Protein AF-A0A2G4G4H8-F1 (afdb_monomer)

Secondary structure (DSSP, 8-state):
------------------------S-SSSSPPGGGSPPHHHHHHHHHHHTS-HHHHHHHHHHHHHHHTS-HHHHHHHHHHHHHHHHS-HHHHHHHHHHHHHHHSTTSHHHHHHHHHHHTS-HHHHHHHHHHHHHS-HHHHHHHHHHHHHHTGGGHHHHHHTTSTT-S-------------------------

pLDDT: mean 72.94, std 21.73, range [30.84, 95.12]

Sequence (192 aa):
MRYFTFILLLTAGTCGAVDEKPKSAADASRPNPANEPSIEEVQTMRKILELPPERLAKMRSAIERIERMSPEQRKDYAATLAKIENASPEERKKALKEMREKSGPGGLGAKVFEFHLKQLSADEAKQERANFVKLSSEERQQYIRKLLEKYSADLPKIRADGKSKDKDADGNKEGESGGHRRAPTAEAPPVQ

Radius of gyration: 36.93 Å; Cα contacts (8 Å, |Δi|>4): 52; chains: 1; bounding box: 77×97×99 Å

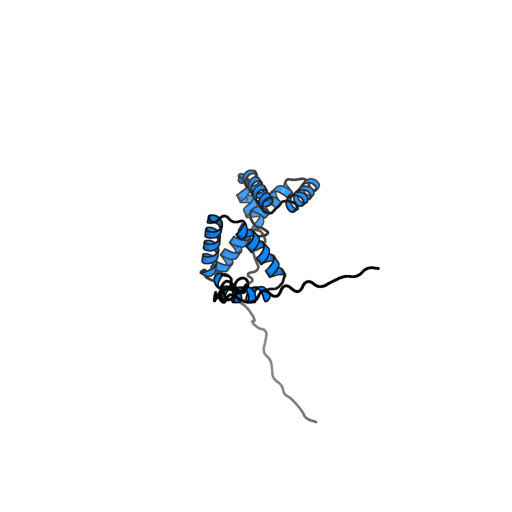Foldseek 3Di:
DDDDDDDDDDDDDDDDDDPDDDPPPPPPPDPDPVPDDDPVRVVVVVVLVVDDPVVVVVVVVVVVVLVPDDPVRVVVVVVLVVCLVPDDPVVVVVSVVVVCLCPHCVHLLNLLLVVVLVVDPPVVSVVVVVVLVPDDPVVSVVVSVVSCVVCVVCSVVSVVVSPPDPPDPPPDPDDDDDDDDDDDDDDDDDDD

Mean predicted aligned error: 18.72 Å

Structure (mmCIF, N/CA/C/O backbone):
data_AF-A0A2G4G4H8-F1
#
_entry.id   AF-A0A2G4G4H8-F1
#
loop_
_atom_site.group_PDB
_atom_site.id
_atom_site.type_symbol
_atom_site.label_atom_id
_atom_site.label_alt_id
_atom_site.label_comp_id
_atom_site.label_asym_id
_atom_site.label_entity_id
_atom_site.label_seq_id
_atom_site.pdbx_PDB_ins_code
_atom_site.Cartn_x
_atom_site.Cartn_y
_atom_site.Cartn_z
_atom_site.occupancy
_atom_site.B_iso_or_equiv
_atom_site.auth_seq_id
_atom_site.auth_comp_id
_atom_site.auth_asym_id
_atom_site.auth_atom_id
_atom_site.pdbx_PDB_model_num
ATOM 1 N N . MET A 1 1 ? -55.448 10.058 -63.509 1.00 42.50 1 MET A N 1
ATOM 2 C CA . MET A 1 1 ? -55.855 10.518 -64.857 1.00 42.50 1 MET A CA 1
ATOM 3 C C . MET A 1 1 ? -55.023 11.739 -65.215 1.00 42.50 1 MET A C 1
ATOM 5 O O . MET A 1 1 ? -55.025 12.663 -64.414 1.00 42.50 1 MET A O 1
ATOM 9 N N . ARG A 1 2 ? -54.417 11.728 -66.417 1.00 40.78 2 ARG A N 1
ATOM 10 C CA . ARG A 1 2 ? -53.645 12.803 -67.094 1.00 40.78 2 ARG A CA 1
ATOM 11 C C . ARG A 1 2 ? -52.172 12.885 -66.660 1.00 40.78 2 ARG A C 1
ATOM 13 O O . ARG A 1 2 ? -51.901 13.308 -65.551 1.00 40.78 2 ARG A O 1
ATOM 20 N N . TYR A 1 3 ? -51.240 12.212 -67.344 1.00 42.56 3 TYR A N 1
ATOM 21 C CA . TYR A 1 3 ? -50.674 12.399 -68.702 1.00 42.56 3 TYR A CA 1
ATOM 22 C C . TYR A 1 3 ? -49.707 13.591 -68.832 1.00 42.56 3 TYR A C 1
ATOM 24 O O . TYR A 1 3 ? -50.003 14.680 -68.357 1.00 42.56 3 TYR A O 1
ATOM 32 N N . PHE A 1 4 ? -48.665 13.336 -69.635 1.00 45.84 4 PHE A N 1
ATOM 33 C CA . PHE A 1 4 ? -47.687 14.230 -70.275 1.00 45.84 4 PHE A CA 1
ATOM 34 C C . PHE A 1 4 ? -46.466 14.669 -69.455 1.00 45.84 4 PHE A C 1
ATOM 36 O O . PHE A 1 4 ? -46.594 14.990 -68.286 1.00 45.84 4 PHE A O 1
ATOM 43 N N . THR A 1 5 ? -45.256 14.824 -69.995 1.00 45.50 5 THR A N 1
ATOM 44 C CA . THR A 1 5 ? -44.549 14.340 -71.199 1.00 45.50 5 THR A CA 1
ATOM 45 C C . THR A 1 5 ? -43.098 14.803 -71.033 1.00 45.50 5 THR A C 1
ATOM 47 O O . THR A 1 5 ? -42.838 15.837 -70.424 1.00 45.50 5 THR A O 1
ATOM 50 N N . PHE A 1 6 ? -42.176 14.002 -71.565 1.00 46.00 6 PHE A N 1
ATOM 51 C CA . PHE A 1 6 ? -40.764 14.275 -71.836 1.00 46.00 6 PHE A CA 1
ATOM 52 C C . PHE A 1 6 ? -40.380 15.749 -72.044 1.00 46.00 6 PHE A C 1
ATOM 54 O O . PHE A 1 6 ? -40.933 16.399 -72.926 1.00 46.00 6 PHE A O 1
ATOM 61 N N . ILE A 1 7 ? -39.285 16.176 -71.405 1.00 51.44 7 ILE A N 1
ATOM 62 C CA . ILE A 1 7 ? -38.263 16.984 -72.083 1.00 51.44 7 ILE A CA 1
ATOM 63 C C . ILE A 1 7 ? -36.896 16.365 -71.794 1.00 51.44 7 ILE A C 1
ATOM 65 O O . ILE A 1 7 ? -36.348 16.447 -70.698 1.00 51.44 7 ILE A O 1
ATOM 69 N N . LEU A 1 8 ? -36.386 15.713 -72.834 1.00 43.38 8 LEU A N 1
ATOM 70 C CA . LEU A 1 8 ? -34.985 15.411 -73.055 1.00 43.38 8 LEU A CA 1
ATOM 71 C C . LEU A 1 8 ? -34.270 16.739 -73.336 1.00 43.38 8 LEU A C 1
ATOM 73 O O . LEU A 1 8 ? -34.613 17.418 -74.302 1.00 43.38 8 LEU A O 1
ATOM 77 N N . LEU A 1 9 ? -33.273 17.097 -72.532 1.00 40.22 9 LEU A N 1
ATOM 78 C CA . LEU A 1 9 ? -32.320 18.141 -72.897 1.00 40.22 9 LEU A CA 1
ATOM 79 C C . LEU A 1 9 ? -30.924 17.524 -72.864 1.00 40.22 9 LEU A C 1
ATOM 81 O O . LEU A 1 9 ? -30.264 17.439 -71.833 1.00 40.22 9 LEU A O 1
ATOM 85 N N . LEU A 1 10 ? -30.545 17.005 -74.033 1.00 41.25 10 LEU A N 1
ATOM 86 C CA . LEU A 1 10 ? -29.180 16.644 -74.379 1.00 41.25 10 LEU A CA 1
ATOM 87 C C . LEU A 1 10 ? -28.399 17.955 -74.548 1.00 41.25 10 LEU A C 1
ATOM 89 O O . LEU A 1 10 ? -28.613 18.679 -75.519 1.00 41.25 10 LEU A O 1
ATOM 93 N N . THR A 1 11 ? -27.487 18.256 -73.629 1.00 46.00 11 THR A N 1
ATOM 94 C CA . THR A 1 11 ? -26.382 19.177 -73.901 1.00 46.00 11 THR A CA 1
ATOM 95 C C . THR A 1 11 ? -25.126 18.353 -74.137 1.00 46.00 11 THR A C 1
ATOM 97 O O . THR A 1 11 ? -24.618 17.656 -73.260 1.00 46.00 11 THR A O 1
ATOM 100 N N . ALA A 1 12 ? -24.653 18.400 -75.377 1.00 40.53 12 ALA A N 1
ATOM 101 C CA . ALA A 1 12 ? -23.356 17.888 -75.760 1.00 40.53 12 ALA A CA 1
ATOM 102 C C . ALA A 1 12 ? -22.276 18.925 -75.424 1.00 40.53 12 ALA A C 1
ATOM 104 O O . ALA A 1 12 ? -22.395 20.084 -75.806 1.00 40.53 12 ALA A O 1
ATOM 105 N N . GLY A 1 13 ? -21.209 18.450 -74.781 1.00 38.72 13 GLY A N 1
ATOM 106 C CA . GLY A 1 13 ? -19.839 18.883 -75.039 1.00 38.72 13 GLY A CA 1
ATOM 107 C C . GLY A 1 13 ? -19.378 20.207 -74.433 1.00 38.72 13 GLY A C 1
ATOM 108 O O . GLY A 1 13 ? -19.610 21.260 -75.004 1.00 38.72 13 GLY A O 1
ATOM 109 N N . THR A 1 14 ? -18.513 20.109 -73.423 1.00 42.09 14 THR A N 1
ATOM 110 C CA . THR A 1 14 ? -17.170 20.706 -73.509 1.00 42.09 14 THR A CA 1
ATOM 111 C C . THR A 1 14 ? -16.173 19.802 -72.797 1.00 42.09 14 THR A C 1
ATOM 113 O O . THR A 1 14 ? -16.343 19.454 -71.631 1.00 42.09 14 THR A O 1
ATOM 116 N N . CYS A 1 15 ? -15.143 19.416 -73.543 1.00 41.88 15 CYS A N 1
ATOM 117 C CA . CYS A 1 15 ? -13.943 18.747 -73.077 1.00 41.88 15 CYS A CA 1
ATOM 118 C C . CYS A 1 15 ? -13.247 19.637 -72.036 1.00 41.88 15 CYS A C 1
ATOM 120 O O . CYS A 1 15 ? -12.909 20.782 -72.327 1.00 41.88 15 CYS A O 1
ATOM 122 N N . GLY A 1 16 ? -13.059 19.118 -70.829 1.00 36.41 16 GLY A N 1
ATOM 123 C CA . GLY A 1 16 ? -12.325 19.772 -69.756 1.00 36.41 16 GLY A CA 1
ATOM 124 C C . GLY A 1 16 ? -11.690 18.690 -68.906 1.00 36.41 16 GLY A C 1
ATOM 125 O O . GLY A 1 16 ? -12.326 18.145 -68.012 1.00 36.41 16 GLY A O 1
ATOM 126 N N . ALA A 1 17 ? -10.459 18.330 -69.255 1.00 51.59 17 ALA A N 1
ATOM 127 C CA . ALA A 1 17 ? -9.619 17.464 -68.452 1.00 51.59 17 ALA A CA 1
ATOM 128 C C . ALA A 1 17 ? -9.342 18.154 -67.110 1.00 51.59 17 ALA A C 1
ATOM 130 O O . ALA A 1 17 ? -8.584 19.119 -67.049 1.00 51.59 17 ALA A O 1
ATOM 131 N N . VAL A 1 18 ? -9.961 17.653 -66.045 1.00 45.72 18 VAL A N 1
ATOM 132 C CA . VAL A 1 18 ? -9.483 17.842 -64.678 1.00 45.72 18 VAL A CA 1
ATOM 133 C C . VAL A 1 18 ? -9.360 16.465 -64.050 1.00 45.72 18 VAL A C 1
ATOM 135 O O . VAL A 1 18 ? -10.332 15.775 -63.749 1.00 45.72 18 VAL A O 1
ATOM 138 N N . ASP A 1 19 ? -8.107 16.048 -63.967 1.00 49.72 19 ASP A N 1
ATOM 139 C CA . ASP A 1 19 ? -7.625 14.903 -63.222 1.00 49.72 19 ASP A CA 1
ATOM 140 C C . ASP A 1 19 ? -7.860 15.188 -61.728 1.00 49.72 19 ASP A C 1
ATOM 142 O O . ASP A 1 19 ? -7.030 15.785 -61.051 1.00 49.72 19 ASP A O 1
ATOM 146 N N . GLU A 1 20 ? -9.035 14.836 -61.212 1.00 39.91 20 GLU A N 1
ATOM 147 C CA . GLU A 1 20 ? -9.242 14.692 -59.771 1.00 39.91 20 GLU A CA 1
ATOM 148 C C . GLU A 1 20 ? -9.729 13.277 -59.487 1.00 39.91 20 GLU A C 1
ATOM 150 O O . GLU A 1 20 ? -10.915 12.967 -59.369 1.00 39.91 20 GLU A O 1
ATOM 155 N N . LYS A 1 21 ? -8.742 12.389 -59.372 1.00 41.97 21 LYS A N 1
ATOM 156 C CA . LYS A 1 21 ? -8.866 11.124 -58.657 1.00 41.97 21 LYS A CA 1
ATOM 157 C C . LYS A 1 21 ? -9.570 11.388 -57.314 1.00 41.97 21 LYS A C 1
ATOM 159 O O . LYS A 1 21 ? -9.058 12.185 -56.523 1.00 41.97 21 LYS A O 1
ATOM 164 N N . PRO A 1 22 ? -10.702 10.728 -57.010 1.00 41.03 22 PRO A N 1
ATOM 165 C CA . PRO A 1 22 ? -11.387 10.939 -55.746 1.00 41.03 22 PRO A CA 1
ATOM 166 C C . PRO A 1 22 ? -10.436 10.584 -54.603 1.00 41.03 22 PRO A C 1
ATOM 168 O O . PRO A 1 22 ? -9.865 9.490 -54.555 1.00 41.03 22 PRO A O 1
ATOM 171 N N . LYS A 1 23 ? -10.245 11.550 -53.700 1.00 48.50 23 LYS A N 1
ATOM 172 C CA . LYS A 1 23 ? -9.488 11.418 -52.457 1.00 48.50 23 LYS A CA 1
ATOM 173 C C . LYS A 1 23 ? -10.111 10.269 -51.667 1.00 48.50 23 LYS A C 1
ATOM 175 O O . LYS A 1 23 ? -11.168 10.408 -51.060 1.00 48.50 23 LYS A O 1
ATOM 180 N N . SER A 1 24 ? -9.475 9.108 -51.774 1.00 44.91 24 SER A N 1
ATOM 181 C CA . SE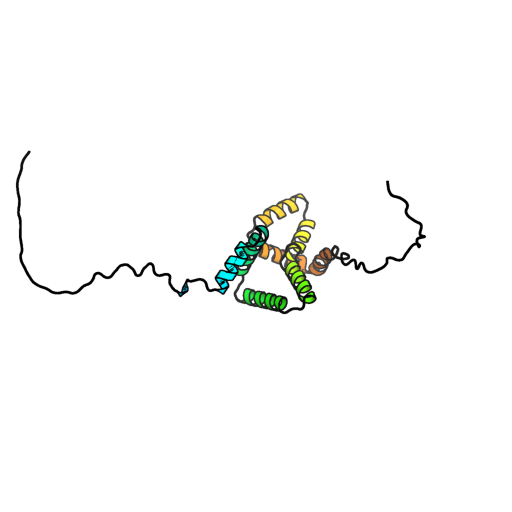R A 1 24 ? -9.859 7.880 -51.096 1.00 44.91 24 SER A CA 1
ATOM 182 C C . SER A 1 24 ? -10.007 8.158 -49.603 1.00 44.91 24 SER A C 1
ATOM 184 O O . SER A 1 24 ? -9.024 8.457 -48.926 1.00 44.91 24 SER A O 1
ATOM 186 N N . ALA A 1 25 ? -11.229 8.026 -49.090 1.00 49.59 25 ALA A N 1
ATOM 187 C CA . ALA A 1 25 ? -11.572 8.020 -47.671 1.00 49.59 25 ALA A CA 1
ATOM 188 C C . ALA A 1 25 ? -11.059 6.740 -46.972 1.00 49.59 25 ALA A C 1
ATOM 190 O O . ALA A 1 25 ? -11.803 6.050 -46.284 1.00 49.59 25 ALA A O 1
ATOM 191 N N . ALA A 1 26 ? -9.786 6.394 -47.185 1.00 46.56 26 ALA A N 1
ATOM 192 C CA . ALA A 1 26 ? -9.151 5.174 -46.685 1.00 46.56 26 ALA A CA 1
ATOM 193 C C . ALA A 1 26 ? -8.001 5.450 -45.704 1.00 46.56 26 ALA A C 1
ATOM 195 O O . ALA A 1 26 ? -7.191 4.562 -45.457 1.00 46.56 26 ALA A O 1
ATOM 196 N N . ASP A 1 27 ? -7.919 6.659 -45.141 1.00 44.41 27 ASP A N 1
ATOM 197 C CA . ASP A 1 27 ? -6.841 7.035 -44.210 1.00 44.41 27 ASP A CA 1
ATOM 198 C C . ASP A 1 27 ? -7.309 7.203 -42.753 1.00 44.41 27 ASP A C 1
ATOM 200 O O . ASP A 1 27 ? -6.597 7.740 -41.916 1.00 44.41 27 ASP A O 1
ATOM 204 N N . ALA A 1 28 ? -8.514 6.721 -42.424 1.00 50.94 28 ALA A N 1
ATOM 205 C CA . ALA A 1 28 ? -9.052 6.738 -41.057 1.00 50.94 28 ALA A CA 1
ATOM 206 C C . ALA A 1 28 ? -8.961 5.377 -40.335 1.00 50.94 28 ALA A C 1
ATOM 208 O O . ALA A 1 28 ? -9.456 5.236 -39.220 1.00 50.94 28 ALA A O 1
ATOM 209 N N . SER A 1 29 ? -8.359 4.356 -40.957 1.00 56.56 29 SER A N 1
ATOM 210 C CA . SER A 1 29 ? -8.317 2.990 -40.398 1.00 56.56 29 SER A CA 1
ATOM 211 C C . SER A 1 29 ? -6.936 2.343 -40.403 1.00 56.56 29 SER A C 1
ATOM 213 O O . SER A 1 29 ? -6.827 1.155 -40.112 1.00 56.56 29 SER A O 1
ATOM 215 N N . ARG A 1 30 ? -5.869 3.094 -40.697 1.00 56.72 30 ARG A N 1
ATOM 216 C CA . ARG A 1 30 ? -4.520 2.606 -40.403 1.00 56.72 30 ARG A CA 1
ATOM 217 C C . ARG A 1 30 ? -4.298 2.715 -38.892 1.00 56.72 30 ARG A C 1
ATOM 219 O O . ARG A 1 30 ? -4.424 3.823 -38.367 1.00 56.72 30 ARG A O 1
ATOM 226 N N . PRO A 1 31 ? -4.002 1.607 -38.183 1.00 61.25 31 PRO A N 1
ATOM 227 C CA . PRO A 1 31 ? -3.523 1.686 -36.812 1.00 61.25 31 PRO A CA 1
ATOM 228 C C . PRO A 1 31 ? -2.351 2.663 -36.791 1.00 61.25 31 PRO A C 1
ATOM 230 O O . PRO A 1 31 ? -1.409 2.524 -37.571 1.00 61.25 31 PRO A O 1
ATOM 233 N N . ASN A 1 32 ? -2.445 3.706 -35.969 1.00 61.78 32 ASN A N 1
ATOM 234 C CA . ASN A 1 32 ? -1.306 4.580 -35.739 1.00 61.78 32 ASN A CA 1
ATOM 235 C C . ASN A 1 32 ? -0.190 3.691 -35.158 1.00 61.78 32 ASN A C 1
ATOM 237 O O . ASN A 1 32 ? -0.442 3.078 -34.121 1.00 61.78 32 ASN A O 1
ATOM 241 N N . PRO A 1 33 ? 1.006 3.600 -35.768 1.00 62.84 33 PRO A N 1
ATOM 242 C CA . PRO A 1 33 ? 2.091 2.765 -35.245 1.00 62.84 33 PRO A CA 1
ATOM 243 C C . PRO A 1 33 ? 2.511 3.161 -33.818 1.00 62.84 33 PRO A C 1
ATOM 245 O O . PRO A 1 33 ? 3.141 2.375 -33.124 1.00 62.84 33 PRO A O 1
ATOM 248 N N . ALA A 1 34 ? 2.118 4.350 -33.339 1.00 63.53 34 ALA A N 1
ATOM 249 C CA . ALA A 1 34 ? 2.282 4.768 -31.945 1.00 63.53 34 ALA A CA 1
ATOM 250 C C . ALA A 1 34 ? 1.296 4.113 -30.948 1.00 63.53 34 ALA A C 1
ATOM 252 O O . ALA A 1 34 ? 1.452 4.294 -29.746 1.00 63.53 34 ALA A O 1
ATOM 253 N N . ASN A 1 35 ? 0.280 3.389 -31.429 1.00 70.50 35 ASN A N 1
ATOM 254 C CA . ASN A 1 35 ? -0.710 2.665 -30.620 1.00 70.50 35 ASN A CA 1
ATOM 255 C C . ASN A 1 35 ? -0.520 1.139 -30.669 1.00 70.50 35 ASN A C 1
ATOM 257 O O . ASN A 1 35 ? -1.324 0.409 -30.087 1.00 70.50 35 ASN A O 1
ATOM 261 N N . GLU A 1 36 ? 0.498 0.641 -31.375 1.00 82.62 36 GLU A N 1
ATOM 262 C CA . GLU A 1 36 ? 0.827 -0.781 -31.343 1.00 82.62 36 GLU A CA 1
ATOM 263 C C . GLU A 1 36 ? 1.538 -1.108 -30.020 1.00 82.62 36 GLU A C 1
ATOM 265 O O . GLU A 1 36 ? 2.521 -0.444 -29.683 1.00 82.62 36 GLU A O 1
ATOM 270 N N . PRO A 1 37 ? 1.060 -2.103 -29.247 1.00 83.69 37 PRO A N 1
ATOM 271 C CA . PRO A 1 37 ? 1.719 -2.489 -28.010 1.00 83.69 37 PRO A CA 1
ATOM 272 C C . PRO A 1 37 ? 3.123 -3.013 -28.317 1.00 83.69 37 PRO A C 1
ATOM 274 O O . PRO A 1 37 ? 3.317 -3.874 -29.179 1.00 83.69 37 PRO A O 1
ATOM 277 N N . SER A 1 38 ? 4.104 -2.515 -27.577 1.00 91.94 38 SER A N 1
ATOM 278 C CA . SER A 1 38 ? 5.483 -2.985 -27.627 1.00 91.94 38 SER A CA 1
ATOM 279 C C . SER A 1 38 ? 5.586 -4.468 -27.249 1.00 91.94 38 SER A C 1
ATOM 281 O O . SER A 1 38 ? 4.725 -5.034 -26.569 1.00 91.94 38 SER A O 1
ATOM 283 N N . ILE A 1 39 ? 6.685 -5.118 -27.643 1.00 92.38 39 ILE A N 1
ATOM 284 C CA . ILE A 1 39 ? 6.931 -6.533 -27.314 1.00 92.38 39 ILE A CA 1
ATOM 285 C C . ILE A 1 39 ? 6.899 -6.766 -25.791 1.00 92.38 39 ILE A C 1
ATOM 287 O O . ILE A 1 39 ? 6.379 -7.786 -25.336 1.00 92.38 39 ILE A O 1
ATOM 291 N N . GLU A 1 40 ? 7.403 -5.822 -24.993 1.00 91.94 40 GLU A N 1
ATOM 292 C CA . GLU A 1 40 ? 7.386 -5.896 -23.526 1.00 91.94 40 GLU A CA 1
ATOM 293 C C . GLU A 1 40 ? 5.962 -5.814 -22.957 1.00 91.94 40 GLU A C 1
ATOM 295 O O . GLU A 1 40 ? 5.603 -6.565 -22.042 1.00 91.94 40 GLU A O 1
ATOM 300 N N . GLU A 1 41 ? 5.117 -4.956 -23.533 1.00 90.62 41 GLU A N 1
ATOM 301 C CA . GLU A 1 41 ? 3.703 -4.848 -23.169 1.00 90.62 41 GLU A CA 1
ATOM 302 C C . GLU A 1 41 ? 2.946 -6.128 -23.526 1.00 90.62 41 GLU A C 1
ATOM 304 O O . GLU A 1 41 ? 2.223 -6.661 -22.683 1.00 90.62 41 GLU A O 1
ATOM 309 N N . VAL A 1 42 ? 3.178 -6.698 -24.712 1.00 94.00 42 VAL A N 1
ATOM 310 C CA . VAL A 1 42 ? 2.579 -7.979 -25.126 1.00 94.00 42 VAL A CA 1
ATOM 311 C C . VAL A 1 42 ? 2.995 -9.116 -24.185 1.00 94.00 42 VAL A C 1
ATOM 313 O O . VAL A 1 42 ? 2.153 -9.904 -23.741 1.00 94.00 42 VAL A O 1
ATOM 316 N N . GLN A 1 43 ? 4.278 -9.197 -23.817 1.00 94.38 43 GLN A N 1
ATOM 317 C CA . GLN A 1 43 ? 4.758 -10.182 -22.842 1.00 94.38 43 GLN A CA 1
ATOM 318 C C . GLN A 1 43 ? 4.118 -9.987 -21.464 1.00 94.38 43 GLN A C 1
ATOM 320 O O . GLN A 1 43 ? 3.779 -10.963 -20.791 1.00 94.38 43 GLN A O 1
ATOM 325 N N . THR A 1 44 ? 3.928 -8.737 -21.045 1.00 93.69 44 THR A N 1
ATOM 326 C CA . THR A 1 44 ? 3.262 -8.405 -19.782 1.00 93.69 44 THR A CA 1
ATOM 327 C C . THR A 1 44 ? 1.792 -8.818 -19.810 1.00 93.69 44 THR A C 1
ATOM 329 O O . THR A 1 44 ? 1.330 -9.464 -1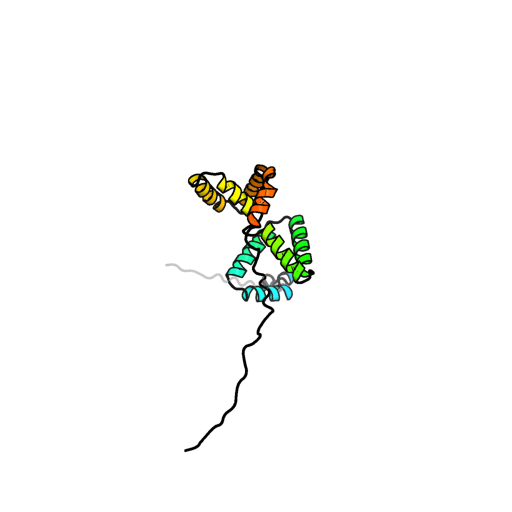8.870 1.00 93.69 44 THR A O 1
ATOM 332 N N . MET A 1 45 ? 1.070 -8.547 -20.902 1.00 92.75 45 MET A N 1
ATOM 333 C CA . MET A 1 45 ? -0.321 -8.978 -21.085 1.00 92.75 45 MET A CA 1
ATOM 334 C C . MET A 1 45 ? -0.454 -10.502 -21.017 1.00 92.75 45 MET A C 1
ATOM 336 O O . MET A 1 45 ? -1.314 -11.004 -20.294 1.00 92.75 45 MET A O 1
ATOM 340 N N . ARG A 1 46 ? 0.436 -11.251 -21.684 1.00 94.81 46 ARG A N 1
ATOM 341 C CA . ARG A 1 46 ? 0.459 -12.720 -21.596 1.00 94.81 46 ARG A CA 1
ATOM 342 C C . ARG A 1 46 ? 0.632 -13.200 -20.153 1.00 94.81 46 ARG A C 1
ATOM 344 O O . ARG A 1 46 ? -0.151 -14.026 -19.695 1.00 94.81 46 ARG A O 1
ATOM 351 N N . LYS A 1 47 ? 1.606 -12.649 -19.419 1.00 95.12 47 LYS A N 1
ATOM 352 C CA . LYS A 1 47 ? 1.834 -12.999 -18.006 1.00 95.12 47 LYS A CA 1
ATOM 353 C C . LYS A 1 47 ? 0.613 -12.700 -17.137 1.00 95.12 47 LYS A C 1
ATOM 355 O O . LYS A 1 47 ? 0.322 -13.469 -16.231 1.00 95.12 47 LYS A O 1
ATOM 360 N N . ILE A 1 48 ? -0.107 -11.607 -17.404 1.00 94.06 48 ILE A N 1
ATOM 361 C CA . ILE A 1 48 ? -1.333 -11.253 -16.674 1.00 94.06 48 ILE A CA 1
ATOM 362 C C . ILE A 1 48 ? -2.428 -12.301 -16.903 1.00 94.06 48 ILE A C 1
ATOM 364 O O . ILE A 1 48 ? -3.077 -12.702 -15.941 1.00 94.06 48 ILE A O 1
ATOM 368 N N . LEU A 1 49 ? -2.616 -12.775 -18.138 1.00 93.94 49 LEU A N 1
ATOM 369 C CA . LEU A 1 49 ? -3.626 -13.793 -18.458 1.00 93.94 49 LEU A CA 1
ATOM 370 C C . LEU A 1 49 ? -3.377 -15.134 -17.753 1.00 93.94 49 LEU A C 1
ATOM 372 O O . LEU A 1 49 ? -4.323 -15.869 -17.485 1.00 93.94 49 LEU A O 1
ATOM 376 N N . GLU A 1 50 ? -2.123 -15.437 -17.422 1.00 94.12 50 GLU A N 1
ATOM 377 C CA . GLU A 1 50 ? -1.726 -16.659 -16.716 1.00 94.12 50 GLU A CA 1
ATOM 378 C C . GLU A 1 50 ? -1.942 -16.568 -15.184 1.00 94.12 50 GLU A C 1
ATOM 380 O O . GLU A 1 50 ? -1.784 -17.560 -14.469 1.00 94.12 50 GLU A O 1
ATOM 385 N N . LEU A 1 51 ? -2.319 -15.399 -14.641 1.00 93.00 51 LEU A N 1
ATOM 386 C CA . LEU A 1 51 ? -2.515 -15.214 -13.200 1.00 93.00 51 LEU A CA 1
ATOM 387 C C . LEU A 1 51 ? -3.883 -15.719 -12.708 1.00 93.00 51 LEU A C 1
ATOM 389 O O . LEU A 1 51 ? -4.909 -15.477 -13.345 1.00 93.00 51 LEU A O 1
ATOM 393 N N . PRO A 1 52 ? -3.955 -16.303 -11.494 1.00 94.62 52 PRO A N 1
ATOM 394 C CA . P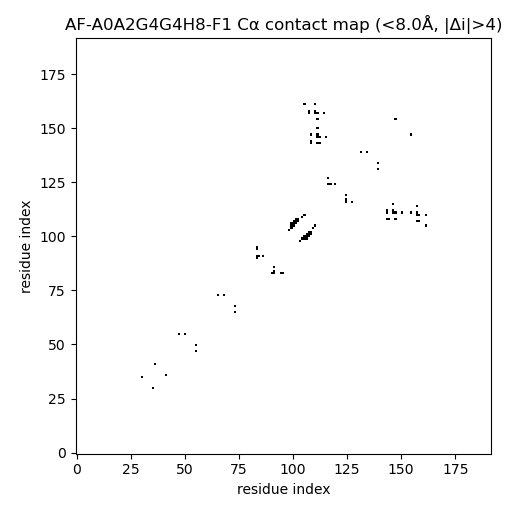RO A 1 52 ? -5.231 -16.671 -10.891 1.00 94.62 52 PRO A CA 1
ATOM 395 C C . PRO A 1 52 ? -6.067 -15.425 -10.534 1.00 94.62 52 PRO A C 1
ATOM 397 O O . PRO A 1 52 ? -5.511 -14.356 -10.239 1.00 94.62 52 PRO A O 1
ATOM 400 N N . PRO A 1 53 ? -7.407 -15.547 -10.461 1.00 88.69 53 PRO A N 1
ATOM 401 C CA . PRO A 1 53 ? -8.319 -14.412 -10.282 1.00 88.69 53 PRO A CA 1
ATOM 402 C C . PRO A 1 53 ? -8.042 -13.582 -9.019 1.00 88.69 53 PRO A C 1
ATOM 404 O O . PRO A 1 53 ? -8.156 -12.356 -9.041 1.00 88.69 53 PRO A O 1
ATOM 407 N N . GLU A 1 54 ? -7.600 -14.211 -7.928 1.00 88.38 54 GLU A N 1
ATOM 408 C CA . GLU A 1 54 ? -7.212 -13.493 -6.708 1.00 88.38 54 GLU A CA 1
ATOM 409 C C . GLU A 1 54 ? -5.982 -12.596 -6.901 1.00 88.38 54 GLU A C 1
ATOM 411 O O . GLU A 1 54 ? -5.883 -11.516 -6.312 1.00 88.38 54 GLU A O 1
ATOM 416 N N . ARG A 1 55 ? -5.013 -13.041 -7.711 1.00 88.19 55 ARG A N 1
ATOM 417 C CA . ARG A 1 55 ? -3.813 -12.254 -8.028 1.00 88.19 55 ARG A CA 1
ATOM 418 C C . ARG A 1 55 ? -4.173 -11.084 -8.931 1.00 88.19 55 ARG A C 1
ATOM 420 O O . ARG A 1 55 ? -3.696 -9.981 -8.677 1.00 88.19 55 ARG A O 1
ATOM 427 N N . LEU A 1 56 ? -5.081 -11.293 -9.884 1.00 89.88 56 LEU A N 1
ATOM 428 C CA . LEU A 1 56 ? -5.632 -10.223 -10.716 1.00 89.88 56 LEU A CA 1
ATOM 429 C C . LEU A 1 56 ? -6.366 -9.165 -9.887 1.00 89.88 56 LEU A C 1
ATOM 431 O O . LEU A 1 56 ? -6.154 -7.974 -10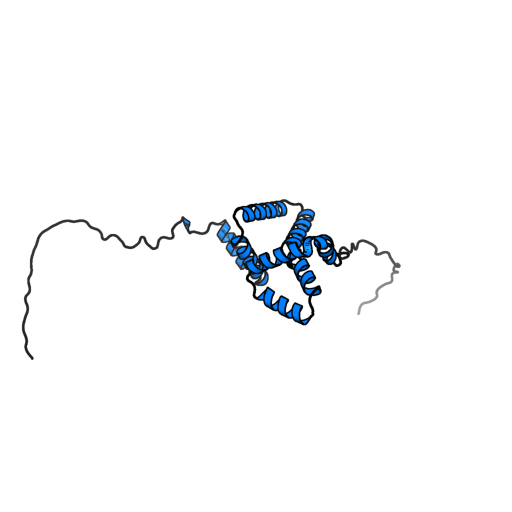.097 1.00 89.88 56 LEU A O 1
ATOM 435 N N . ALA A 1 57 ? -7.176 -9.572 -8.906 1.00 84.00 57 ALA A N 1
ATOM 436 C CA . ALA A 1 57 ? -7.841 -8.634 -8.001 1.00 84.00 57 ALA A CA 1
ATOM 437 C C . ALA A 1 57 ? -6.829 -7.775 -7.223 1.00 84.00 57 ALA A C 1
ATOM 439 O O . ALA A 1 57 ? -6.965 -6.555 -7.165 1.00 84.00 57 ALA A O 1
ATOM 440 N N . LYS A 1 58 ? -5.763 -8.396 -6.698 1.00 80.69 58 LYS A N 1
ATOM 441 C CA . LYS A 1 58 ? -4.678 -7.680 -6.008 1.00 80.69 58 LYS A CA 1
ATOM 442 C C . LYS A 1 58 ? -3.937 -6.717 -6.941 1.00 80.69 58 LYS A C 1
ATOM 444 O O . LYS A 1 58 ? -3.635 -5.602 -6.521 1.00 80.69 58 LYS A O 1
ATOM 449 N N . MET A 1 59 ? -3.663 -7.120 -8.184 1.00 88.00 59 MET A N 1
ATOM 450 C CA . MET A 1 59 ? -3.033 -6.247 -9.181 1.00 88.00 59 MET A CA 1
ATOM 451 C C . MET A 1 59 ? -3.918 -5.058 -9.542 1.00 88.00 59 MET A C 1
ATOM 453 O O . MET A 1 59 ? -3.413 -3.942 -9.546 1.00 88.00 59 MET A O 1
ATOM 457 N N . ARG A 1 60 ? -5.227 -5.256 -9.747 1.00 89.88 60 ARG A N 1
ATOM 458 C CA . ARG A 1 60 ? -6.172 -4.151 -9.983 1.00 89.88 60 ARG A CA 1
ATOM 459 C C . ARG A 1 60 ? -6.130 -3.124 -8.855 1.00 89.88 60 ARG A C 1
ATOM 461 O O . ARG A 1 60 ? -5.910 -1.948 -9.114 1.00 89.88 60 ARG A O 1
ATOM 468 N N . SER A 1 61 ? -6.209 -3.572 -7.601 1.00 80.12 61 SER A N 1
ATOM 469 C CA . SER A 1 61 ? -6.1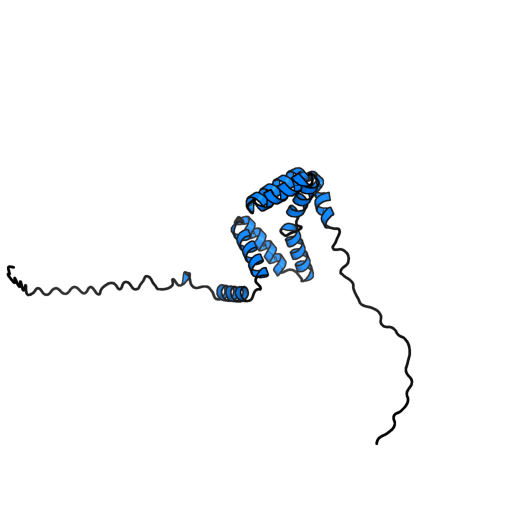03 -2.668 -6.448 1.00 80.12 61 SER A CA 1
ATOM 470 C C . SER A 1 61 ? -4.742 -1.966 -6.345 1.00 80.12 61 SER A C 1
ATOM 472 O O . SER A 1 61 ? -4.664 -0.851 -5.832 1.00 80.12 61 SER A O 1
ATOM 474 N N . ALA A 1 62 ? -3.657 -2.605 -6.792 1.00 84.12 62 ALA A N 1
ATOM 475 C CA . ALA A 1 62 ? -2.333 -1.990 -6.822 1.00 84.12 62 ALA A CA 1
ATOM 476 C C . ALA A 1 62 ? -2.217 -0.931 -7.931 1.00 84.12 62 ALA A C 1
ATOM 478 O O . ALA A 1 62 ? -1.717 0.157 -7.658 1.00 84.12 62 ALA A O 1
ATOM 479 N N . ILE A 1 63 ? -2.724 -1.217 -9.135 1.00 89.81 63 ILE A N 1
ATOM 480 C CA . ILE A 1 63 ? -2.775 -0.278 -10.266 1.00 89.81 63 ILE A CA 1
ATOM 481 C C . ILE A 1 63 ? -3.587 0.954 -9.874 1.00 89.81 63 ILE A C 1
ATOM 483 O O . ILE A 1 63 ? -3.063 2.059 -9.896 1.00 89.81 63 ILE A O 1
ATOM 487 N N . GLU A 1 64 ? -4.800 0.753 -9.369 1.00 86.56 64 GLU A N 1
ATOM 488 C CA . GLU A 1 64 ? -5.670 1.817 -8.863 1.00 86.56 64 GLU A CA 1
ATOM 489 C C . GLU A 1 64 ? -5.019 2.685 -7.773 1.00 86.56 64 GLU A C 1
ATOM 491 O O . GLU A 1 64 ? -5.343 3.863 -7.603 1.00 86.56 64 GLU A O 1
ATOM 496 N N . ARG A 1 65 ? -4.139 2.097 -6.958 1.00 82.06 65 ARG A N 1
ATOM 497 C CA . ARG A 1 65 ? -3.383 2.843 -5.950 1.00 82.06 65 ARG A CA 1
ATOM 498 C C . ARG A 1 65 ? -2.300 3.686 -6.607 1.00 82.06 65 ARG A C 1
ATOM 500 O O . ARG A 1 65 ? -2.161 4.849 -6.249 1.00 82.06 65 ARG A O 1
ATOM 507 N N . ILE A 1 66 ? -1.540 3.101 -7.532 1.00 86.88 66 ILE A N 1
ATOM 508 C CA . ILE A 1 66 ? -0.477 3.788 -8.271 1.00 86.88 66 ILE A CA 1
ATOM 509 C C . ILE A 1 66 ? -1.072 4.932 -9.096 1.00 86.88 66 ILE A C 1
ATOM 511 O O . ILE A 1 66 ? -0.520 6.023 -9.083 1.00 86.88 66 ILE A O 1
ATOM 515 N N . GLU A 1 67 ? -2.225 4.730 -9.735 1.00 87.69 67 GLU A N 1
ATOM 516 C CA . GLU A 1 67 ? -2.938 5.752 -10.510 1.00 87.69 67 GLU A CA 1
ATOM 517 C C . GLU A 1 67 ? -3.258 7.011 -9.696 1.00 87.69 67 GLU A C 1
ATOM 519 O O . GLU A 1 67 ? -3.171 8.123 -10.213 1.00 87.69 67 GLU A O 1
ATOM 524 N N . ARG A 1 68 ? -3.539 6.842 -8.401 1.00 83.62 68 ARG A N 1
ATOM 525 C CA . ARG A 1 68 ? -3.845 7.932 -7.465 1.00 83.62 68 ARG A CA 1
ATOM 526 C C . ARG A 1 68 ? -2.609 8.547 -6.794 1.00 83.62 68 ARG A C 1
ATOM 528 O O . ARG A 1 68 ? -2.747 9.527 -6.071 1.00 83.62 68 ARG A O 1
ATOM 535 N N . MET A 1 69 ? -1.413 7.986 -6.989 1.00 83.44 69 MET A N 1
ATOM 536 C CA . MET A 1 69 ? -0.173 8.557 -6.450 1.00 83.44 69 MET A CA 1
ATOM 537 C C . MET A 1 69 ? 0.267 9.785 -7.255 1.00 83.44 69 MET A C 1
ATOM 539 O O . MET A 1 69 ? 0.226 9.764 -8.491 1.00 83.44 69 MET A O 1
ATOM 543 N N . SER A 1 70 ? 0.783 10.806 -6.559 1.00 86.44 70 SER A N 1
ATOM 544 C CA . SER A 1 70 ? 1.469 11.937 -7.197 1.00 86.44 70 SER A CA 1
ATOM 545 C C . SER A 1 70 ? 2.741 11.476 -7.928 1.00 86.44 70 SER A C 1
ATOM 547 O O . SER A 1 70 ? 3.282 10.408 -7.615 1.00 86.44 70 SER A O 1
ATOM 549 N N . PRO A 1 71 ? 3.270 12.261 -8.881 1.00 89.31 71 PRO A N 1
ATOM 550 C CA . PRO A 1 71 ? 4.527 11.937 -9.549 1.00 89.31 71 PRO A CA 1
ATOM 551 C C . PRO A 1 71 ? 5.692 11.702 -8.574 1.00 89.31 71 PRO A C 1
ATOM 553 O O . PRO A 1 71 ? 6.470 10.771 -8.781 1.00 89.31 71 PRO A O 1
ATOM 556 N N . GLU A 1 72 ? 5.803 12.481 -7.491 1.00 85.19 72 GLU A N 1
ATOM 557 C CA . GLU A 1 72 ? 6.820 12.260 -6.452 1.00 85.19 72 GLU A CA 1
ATOM 558 C C . GLU A 1 72 ? 6.600 10.930 -5.725 1.00 85.19 72 GLU A C 1
ATOM 560 O O . GLU A 1 72 ? 7.522 10.127 -5.603 1.00 85.19 72 GLU A O 1
ATOM 565 N N . GLN A 1 73 ? 5.361 10.641 -5.319 1.00 80.44 73 GLN A N 1
ATOM 566 C CA . GLN A 1 73 ? 5.026 9.388 -4.637 1.00 80.44 73 GLN A CA 1
ATOM 567 C C . GLN A 1 73 ? 5.303 8.159 -5.510 1.00 80.44 73 GLN A C 1
ATOM 569 O O . GLN A 1 73 ? 5.766 7.135 -5.006 1.00 80.44 73 GLN A O 1
ATOM 574 N N . ARG A 1 74 ? 5.055 8.251 -6.823 1.00 89.50 74 ARG A N 1
ATOM 575 C CA . ARG A 1 74 ? 5.387 7.182 -7.774 1.00 89.50 74 ARG A CA 1
ATOM 576 C C . ARG A 1 74 ? 6.894 6.968 -7.879 1.00 89.50 74 ARG A C 1
ATOM 578 O O . ARG A 1 74 ? 7.315 5.814 -7.917 1.00 89.50 74 ARG A O 1
ATOM 585 N N . LYS A 1 75 ? 7.702 8.037 -7.882 1.00 91.69 75 LYS A N 1
ATOM 586 C CA . LYS A 1 75 ? 9.175 7.943 -7.879 1.00 91.69 75 LYS A CA 1
ATOM 587 C C . LYS A 1 75 ? 9.686 7.251 -6.618 1.00 91.69 75 LYS A C 1
ATOM 589 O O . LYS A 1 75 ? 10.477 6.316 -6.723 1.00 91.69 75 LYS A O 1
ATOM 594 N N . ASP A 1 76 ? 9.184 7.639 -5.449 1.00 86.12 76 ASP A N 1
ATOM 595 C CA . ASP A 1 76 ? 9.560 7.007 -4.180 1.00 86.12 76 ASP A CA 1
ATOM 596 C C . ASP A 1 76 ? 9.154 5.526 -4.135 1.00 86.12 76 ASP A C 1
ATOM 598 O O . ASP A 1 76 ? 9.905 4.663 -3.660 1.00 86.12 76 ASP A O 1
ATOM 602 N N . TYR A 1 77 ? 7.964 5.210 -4.658 1.00 87.56 77 TYR A N 1
ATOM 603 C CA . TYR A 1 77 ? 7.470 3.840 -4.725 1.00 87.56 77 TYR A CA 1
ATOM 604 C C . TYR A 1 77 ? 8.300 2.985 -5.690 1.00 87.56 77 TYR A C 1
ATOM 606 O O . TYR A 1 77 ? 8.729 1.894 -5.317 1.00 87.56 77 TYR A O 1
ATOM 614 N N . ALA A 1 78 ? 8.618 3.503 -6.879 1.00 92.06 78 ALA A N 1
ATOM 615 C CA . ALA A 1 78 ? 9.502 2.853 -7.843 1.00 92.06 78 ALA A CA 1
ATOM 616 C C . ALA A 1 78 ? 10.910 2.623 -7.269 1.00 92.06 78 ALA A C 1
ATOM 618 O O . ALA A 1 78 ? 11.438 1.519 -7.374 1.00 92.06 78 ALA A O 1
ATOM 619 N N . ALA A 1 79 ? 11.488 3.611 -6.578 1.00 92.00 79 ALA A N 1
ATOM 620 C CA . ALA A 1 79 ? 12.784 3.462 -5.914 1.00 92.00 79 ALA A CA 1
ATOM 621 C C . ALA A 1 79 ? 12.755 2.378 -4.823 1.00 92.00 79 ALA A C 1
ATOM 623 O O . ALA A 1 79 ? 13.723 1.638 -4.643 1.00 92.00 79 ALA A O 1
ATOM 624 N N . THR A 1 80 ? 11.639 2.252 -4.100 1.00 87.94 80 THR A N 1
ATOM 625 C CA . THR A 1 80 ? 11.446 1.179 -3.114 1.00 87.94 80 THR A CA 1
ATOM 626 C C . THR A 1 80 ? 11.377 -0.191 -3.792 1.00 87.94 80 THR A C 1
ATOM 628 O O . THR A 1 80 ? 12.019 -1.130 -3.325 1.00 87.94 80 THR A O 1
ATOM 631 N N . LEU A 1 81 ? 10.652 -0.312 -4.907 1.00 90.75 81 LEU A N 1
ATOM 632 C CA . LEU A 1 81 ? 10.571 -1.556 -5.679 1.00 90.75 81 LEU A CA 1
ATOM 633 C C . LEU A 1 81 ? 11.929 -1.955 -6.275 1.00 90.75 81 LEU A C 1
ATOM 635 O O . LEU A 1 81 ? 12.320 -3.112 -6.145 1.00 90.75 81 LEU A O 1
ATOM 639 N N . ALA A 1 82 ? 12.690 -1.003 -6.819 1.00 92.56 82 ALA A N 1
ATOM 640 C CA . ALA A 1 82 ? 14.031 -1.247 -7.351 1.00 92.56 82 ALA A CA 1
ATOM 641 C C . ALA A 1 82 ? 15.005 -1.754 -6.272 1.00 92.56 82 ALA A C 1
ATOM 643 O O . ALA A 1 82 ? 15.832 -2.629 -6.530 1.00 92.56 82 ALA A O 1
ATOM 644 N N . LYS A 1 83 ? 14.893 -1.259 -5.031 1.00 90.19 83 LYS A N 1
ATOM 645 C CA . LYS A 1 83 ? 15.669 -1.794 -3.898 1.00 90.19 83 LYS A CA 1
ATOM 646 C C . LYS A 1 83 ? 15.309 -3.250 -3.596 1.00 90.19 83 LYS A C 1
ATOM 648 O O . LYS A 1 83 ? 16.198 -4.041 -3.320 1.00 90.19 83 LYS A O 1
ATOM 653 N N . ILE A 1 84 ? 14.026 -3.609 -3.660 1.00 89.81 84 ILE A N 1
ATOM 654 C CA . ILE A 1 84 ? 13.545 -4.983 -3.424 1.00 89.81 84 ILE A CA 1
ATOM 655 C C . ILE A 1 84 ? 14.024 -5.936 -4.530 1.00 89.81 84 ILE A C 1
ATOM 657 O O . ILE A 1 84 ? 14.387 -7.080 -4.251 1.00 89.81 84 ILE A O 1
ATOM 661 N N . GLU A 1 85 ? 14.026 -5.473 -5.779 1.00 90.38 85 GLU A N 1
ATOM 662 C CA . GLU A 1 85 ? 14.500 -6.239 -6.933 1.00 90.38 85 GLU A CA 1
ATOM 663 C C . GLU A 1 85 ? 15.984 -6.604 -6.794 1.00 90.38 85 GLU A C 1
ATOM 665 O O . GLU A 1 85 ? 16.337 -7.780 -6.901 1.00 90.38 85 GLU A O 1
ATOM 670 N N . ASN A 1 86 ? 16.819 -5.623 -6.440 1.00 90.88 86 ASN A N 1
ATOM 671 C CA . ASN A 1 86 ? 18.273 -5.780 -6.327 1.00 90.88 86 ASN A CA 1
ATOM 672 C C . ASN A 1 86 ? 18.757 -6.346 -4.978 1.00 90.88 86 ASN A C 1
ATOM 674 O O . ASN A 1 86 ? 19.940 -6.641 -4.828 1.00 90.88 86 ASN A O 1
ATOM 678 N N . ALA A 1 87 ? 17.872 -6.490 -3.990 1.00 90.75 87 ALA A N 1
ATOM 679 C CA . ALA A 1 87 ? 18.211 -7.035 -2.679 1.00 90.75 87 ALA A CA 1
ATOM 680 C C . ALA A 1 87 ? 18.537 -8.539 -2.734 1.00 90.75 87 ALA A C 1
ATOM 682 O O . ALA A 1 87 ? 17.971 -9.288 -3.541 1.00 90.75 87 ALA A O 1
ATOM 683 N N . SER A 1 88 ? 19.387 -8.999 -1.809 1.00 92.31 88 SER A N 1
ATOM 684 C CA . SER A 1 88 ? 19.598 -10.435 -1.581 1.00 92.31 88 SER A CA 1
ATOM 685 C C . SER A 1 88 ? 18.283 -11.129 -1.176 1.00 92.31 88 SER A C 1
ATOM 687 O O . SER A 1 88 ? 17.352 -10.460 -0.720 1.00 92.31 88 SER A O 1
ATOM 689 N N . PRO A 1 89 ? 18.148 -12.464 -1.313 1.00 90.88 89 PRO A N 1
ATOM 690 C CA . PRO A 1 89 ? 16.901 -13.163 -0.980 1.00 90.88 89 PRO A CA 1
ATOM 691 C C . PRO A 1 89 ? 16.364 -12.868 0.433 1.00 90.88 89 PRO A C 1
ATOM 693 O O . PRO A 1 89 ? 15.163 -12.633 0.599 1.00 90.88 89 PRO A O 1
ATOM 696 N N . GLU A 1 90 ? 17.249 -12.804 1.431 1.00 89.44 90 GLU A N 1
ATOM 697 C CA . GLU A 1 90 ? 16.893 -12.499 2.824 1.00 89.44 90 GLU A CA 1
ATOM 698 C C . GLU A 1 90 ? 16.438 -11.044 3.002 1.00 89.44 90 GLU A C 1
ATOM 700 O O . GLU A 1 90 ? 15.392 -10.762 3.599 1.00 89.44 90 GLU A O 1
ATOM 705 N N . GLU A 1 91 ? 17.168 -10.096 2.416 1.00 89.31 91 GLU A N 1
ATOM 706 C CA . GLU A 1 91 ? 16.813 -8.676 2.456 1.00 89.31 91 GLU A CA 1
ATOM 707 C C . GLU A 1 91 ? 15.517 -8.392 1.692 1.00 89.31 91 GLU A C 1
ATOM 709 O O . GLU A 1 91 ? 14.678 -7.619 2.156 1.00 89.31 91 GLU A O 1
ATOM 714 N N . ARG A 1 92 ? 15.294 -9.072 0.562 1.00 91.81 92 ARG A N 1
ATOM 715 C CA . ARG A 1 92 ? 14.055 -8.999 -0.218 1.00 91.81 92 ARG A CA 1
ATOM 716 C C . ARG A 1 92 ? 12.864 -9.473 0.607 1.00 91.81 92 ARG A C 1
ATOM 718 O O . ARG A 1 92 ? 11.830 -8.804 0.624 1.00 91.81 92 ARG A O 1
ATOM 725 N N . LYS A 1 93 ? 12.995 -10.596 1.324 1.00 88.12 93 LYS A N 1
ATOM 726 C CA . LYS A 1 93 ? 11.945 -11.119 2.217 1.00 88.12 93 LYS A CA 1
ATOM 727 C C . LYS A 1 93 ? 11.609 -10.112 3.316 1.00 88.12 93 LYS A C 1
ATOM 729 O O . LYS A 1 93 ? 10.429 -9.835 3.552 1.00 88.12 93 LYS A O 1
ATOM 734 N N . LYS A 1 94 ? 12.628 -9.516 3.942 1.00 89.06 94 LYS A N 1
ATOM 735 C CA . LYS A 1 94 ? 12.455 -8.464 4.951 1.00 89.06 94 LYS A CA 1
ATOM 736 C C . LYS A 1 94 ? 11.767 -7.223 4.372 1.00 89.06 94 LYS A C 1
ATOM 738 O O . LYS A 1 94 ? 10.775 -6.765 4.933 1.00 89.06 94 LYS A O 1
ATOM 743 N N . ALA A 1 95 ? 12.217 -6.727 3.224 1.00 84.75 95 ALA A N 1
ATOM 744 C CA . ALA A 1 95 ? 11.663 -5.533 2.592 1.00 84.75 95 ALA A CA 1
ATOM 745 C C . ALA A 1 95 ? 10.209 -5.730 2.121 1.00 84.75 95 ALA A C 1
ATOM 747 O O . ALA A 1 95 ? 9.369 -4.845 2.293 1.00 84.75 95 ALA A O 1
ATOM 748 N N . LEU A 1 96 ? 9.860 -6.913 1.602 1.00 86.50 96 LEU A N 1
ATOM 749 C CA . LEU A 1 96 ? 8.474 -7.264 1.271 1.00 86.50 96 LEU A CA 1
ATOM 750 C C . LEU A 1 96 ? 7.583 -7.329 2.520 1.00 86.50 96 LEU A C 1
ATOM 752 O O . LEU A 1 96 ? 6.425 -6.900 2.466 1.00 86.50 96 LEU A O 1
ATOM 756 N N . LYS A 1 97 ? 8.112 -7.833 3.644 1.00 85.25 97 LYS A N 1
ATOM 757 C CA . LYS A 1 97 ? 7.412 -7.826 4.936 1.00 85.25 97 LYS A CA 1
ATOM 758 C C . LYS A 1 97 ? 7.166 -6.395 5.413 1.00 85.25 97 LYS A C 1
ATOM 760 O O . LYS A 1 97 ? 6.020 -6.048 5.685 1.00 85.25 97 LYS A O 1
ATOM 765 N N . GLU A 1 98 ? 8.189 -5.546 5.419 1.00 82.25 98 GLU A N 1
ATOM 766 C CA . GLU A 1 98 ? 8.063 -4.133 5.801 1.00 82.25 98 GLU A CA 1
ATOM 767 C C . GLU A 1 98 ? 7.079 -3.376 4.894 1.00 82.25 98 GLU A C 1
ATOM 769 O O . GLU A 1 98 ? 6.239 -2.619 5.379 1.00 82.25 98 GLU A O 1
ATOM 774 N N . MET A 1 99 ? 7.097 -3.623 3.580 1.00 80.25 99 MET A N 1
ATOM 775 C CA . MET A 1 99 ? 6.139 -3.022 2.647 1.00 80.25 99 MET A CA 1
ATOM 776 C C . MET A 1 99 ? 4.697 -3.456 2.954 1.00 80.25 99 MET A C 1
ATOM 778 O O . MET A 1 99 ? 3.783 -2.621 2.942 1.00 80.25 99 MET A O 1
ATOM 782 N N . ARG A 1 100 ? 4.484 -4.739 3.280 1.00 76.88 100 ARG A N 1
ATOM 783 C CA . ARG A 1 100 ? 3.181 -5.262 3.722 1.00 76.88 100 ARG A CA 1
ATOM 784 C C . ARG A 1 100 ? 2.746 -4.638 5.049 1.00 76.88 100 ARG A C 1
ATOM 786 O O . ARG A 1 100 ? 1.590 -4.258 5.172 1.00 76.88 100 ARG A O 1
ATOM 793 N N . GLU A 1 101 ? 3.647 -4.472 6.007 1.00 75.62 101 GLU A N 1
ATOM 794 C CA . GLU A 1 101 ? 3.357 -3.813 7.289 1.00 75.62 101 GLU A CA 1
ATOM 795 C C . GLU A 1 101 ? 3.166 -2.294 7.156 1.00 75.62 101 GLU A C 1
ATOM 797 O O . GLU A 1 101 ? 2.554 -1.651 8.006 1.00 75.62 101 GLU A O 1
ATOM 802 N N . LYS A 1 102 ? 3.661 -1.676 6.087 1.00 71.81 102 LYS A N 1
ATOM 803 C CA . LYS A 1 102 ? 3.432 -0.250 5.844 1.00 71.81 102 LYS A CA 1
ATOM 804 C C . LYS A 1 102 ? 2.094 0.007 5.151 1.00 71.81 102 LYS A C 1
ATOM 806 O O . LYS A 1 102 ? 1.440 1.002 5.450 1.00 71.81 102 LYS A O 1
ATOM 811 N N . SER A 1 103 ? 1.688 -0.871 4.231 1.00 66.56 103 SER A N 1
ATOM 812 C CA . SER A 1 103 ? 0.604 -0.588 3.271 1.00 66.56 103 SER A CA 1
ATOM 813 C C . SER A 1 103 ? -0.456 -1.687 3.106 1.00 66.56 103 SER A C 1
ATOM 815 O O . SER A 1 103 ? -1.419 -1.504 2.360 1.00 66.56 103 SER A O 1
ATOM 817 N N . GLY A 1 104 ? -0.300 -2.829 3.775 1.00 61.00 104 GLY A N 1
ATOM 818 C CA . GLY A 1 104 ? -1.208 -3.971 3.708 1.00 61.00 104 GLY A CA 1
ATOM 819 C C . GLY A 1 104 ? -2.163 -4.097 4.906 1.00 61.00 104 GLY A C 1
ATOM 820 O O . GLY A 1 104 ? -2.129 -3.286 5.836 1.00 61.00 104 GLY A O 1
ATOM 821 N N . PRO A 1 105 ? -3.015 -5.139 4.903 1.00 53.84 105 PRO A N 1
ATOM 822 C CA . PRO A 1 105 ? -3.812 -5.537 6.062 1.00 53.84 105 PRO A CA 1
ATOM 823 C C . PRO A 1 105 ? -2.875 -5.849 7.235 1.00 53.84 105 PRO A C 1
ATOM 825 O O . PRO A 1 105 ? -1.945 -6.638 7.085 1.00 53.84 105 PRO A O 1
ATOM 828 N N . GLY A 1 106 ? -3.079 -5.191 8.377 1.00 60.94 106 GLY A N 1
ATOM 829 C CA . GLY A 1 106 ? -2.164 -5.261 9.524 1.00 60.94 106 GLY A CA 1
ATOM 830 C C . GLY A 1 106 ? -1.076 -4.183 9.542 1.00 60.94 106 GLY A C 1
ATOM 831 O O . GLY A 1 106 ? -0.253 -4.169 10.457 1.00 60.94 106 GLY A O 1
ATOM 832 N N . GLY A 1 107 ? -1.074 -3.255 8.580 1.00 77.25 107 GLY A N 1
ATOM 833 C CA . GLY A 1 107 ? -0.171 -2.116 8.629 1.00 77.25 107 GLY A CA 1
ATOM 834 C C . GLY A 1 107 ? -0.545 -1.059 9.665 1.00 77.25 107 GLY A C 1
ATOM 835 O O . GLY A 1 107 ? -1.603 -1.142 10.286 1.00 77.25 107 GLY A O 1
ATOM 836 N N . LEU A 1 108 ? 0.310 -0.049 9.865 1.00 83.38 108 LEU A N 1
ATOM 837 C CA . LEU A 1 108 ? 0.109 0.962 10.921 1.00 83.38 108 LEU A CA 1
ATOM 838 C C . LEU A 1 108 ? -1.281 1.625 10.857 1.00 83.38 108 LEU A C 1
ATOM 840 O O . LEU A 1 108 ? -1.894 1.846 11.896 1.00 83.38 108 LEU A O 1
ATOM 844 N N . GLY A 1 109 ? -1.805 1.862 9.649 1.00 84.56 109 GLY A N 1
ATOM 845 C CA . GLY A 1 109 ? -3.163 2.374 9.448 1.00 84.56 109 GLY A CA 1
ATOM 846 C C . GLY A 1 109 ? -4.267 1.426 9.935 1.00 84.56 109 GLY A C 1
ATOM 847 O O . GLY A 1 109 ? -5.214 1.854 10.582 1.00 84.56 109 GLY A O 1
ATOM 848 N N . ALA A 1 110 ? -4.126 0.121 9.697 1.00 85.12 110 ALA A N 1
ATOM 849 C CA . ALA A 1 110 ? -5.067 -0.869 10.221 1.00 85.12 110 ALA A CA 1
ATOM 850 C C . ALA A 1 110 ? -4.951 -0.998 11.749 1.00 85.12 110 ALA A C 1
ATOM 852 O O . ALA A 1 110 ? -5.962 -1.088 12.438 1.00 85.12 110 ALA A O 1
ATOM 853 N N . LYS A 1 111 ? -3.726 -0.947 12.290 1.00 88.38 111 LYS A N 1
ATOM 854 C CA . LYS A 1 111 ? -3.474 -1.023 13.737 1.00 88.38 111 LYS A CA 1
ATOM 855 C C . LYS A 1 111 ? -4.057 0.172 14.490 1.00 88.38 111 LYS A C 1
ATOM 857 O O . LYS A 1 111 ? -4.690 -0.025 15.520 1.00 88.38 111 LYS A O 1
ATOM 862 N N . VAL A 1 112 ? -3.877 1.394 13.980 1.00 92.06 112 VAL A N 1
ATOM 863 C CA . VAL A 1 112 ? -4.445 2.594 14.616 1.00 92.06 112 VAL A CA 1
ATOM 864 C C . VAL A 1 112 ? -5.972 2.606 14.526 1.00 92.06 112 VAL A C 1
ATOM 866 O O . VAL A 1 112 ? -6.629 3.044 15.464 1.00 92.06 112 VAL A O 1
ATOM 869 N N . PHE A 1 113 ? -6.547 2.069 13.444 1.00 92.56 113 PHE A N 1
ATOM 870 C CA . PHE A 1 113 ? -7.995 1.926 13.327 1.00 92.56 113 PHE A CA 1
ATOM 871 C C . PHE A 1 113 ? -8.552 0.912 14.328 1.00 92.56 113 PHE A C 1
ATOM 873 O O . PHE A 1 113 ? -9.477 1.227 15.063 1.00 92.56 113 PHE A O 1
ATOM 880 N N . GLU A 1 114 ? -7.951 -0.274 14.440 1.00 91.56 114 GLU A N 1
ATOM 881 C CA . GLU A 1 114 ? -8.362 -1.260 15.448 1.00 91.56 114 GLU A CA 1
ATOM 882 C C . GLU A 1 114 ? -8.156 -0.743 16.880 1.00 91.56 114 GLU A C 1
ATOM 884 O O . GLU A 1 114 ? -8.994 -0.987 17.745 1.00 91.56 114 GLU A O 1
ATOM 889 N N . PHE A 1 115 ? -7.087 0.019 17.136 1.00 94.00 115 PHE A N 1
ATOM 890 C CA . PHE A 1 115 ? -6.906 0.707 18.414 1.00 94.00 115 PHE A CA 1
ATOM 891 C C . PHE A 1 115 ? -8.042 1.700 18.681 1.00 94.00 115 PHE A C 1
ATOM 893 O O . PHE A 1 115 ? -8.597 1.697 19.773 1.00 94.00 115 PHE A O 1
ATOM 900 N N . HIS A 1 116 ? -8.438 2.496 17.682 1.00 94.62 116 HIS A N 1
ATOM 901 C CA . HIS A 1 116 ? -9.561 3.422 17.803 1.00 94.62 116 HIS A CA 1
ATOM 902 C C . HIS A 1 116 ? -10.867 2.702 18.161 1.00 94.62 116 HIS A C 1
ATOM 904 O O . HIS A 1 116 ? -11.547 3.108 19.099 1.00 94.62 116 HIS A O 1
ATOM 910 N N . LEU A 1 117 ? -11.176 1.603 17.469 1.00 94.50 117 LEU A N 1
ATOM 911 C CA . LEU A 1 117 ? -12.395 0.826 17.700 1.00 94.50 117 LEU A CA 1
ATOM 912 C C . LEU A 1 117 ? -12.461 0.221 19.107 1.00 94.50 117 LEU A C 1
ATOM 914 O O . LEU A 1 117 ? -13.548 0.111 19.660 1.00 94.50 117 LEU A O 1
ATOM 918 N N . LYS A 1 118 ? -11.319 -0.145 19.703 1.00 93.81 118 LYS A N 1
ATOM 919 C CA . LYS A 1 118 ? -11.261 -0.647 21.089 1.00 93.81 118 LYS A CA 1
ATOM 920 C C . LYS A 1 118 ? -11.586 0.417 22.140 1.00 93.81 118 LYS A C 1
ATOM 922 O O . LYS A 1 118 ? -11.908 0.051 23.263 1.00 93.81 118 LYS A O 1
ATOM 927 N N . GLN A 1 119 ? -11.492 1.699 21.787 1.00 92.00 119 GLN A N 1
ATOM 928 C CA . GLN A 1 119 ? -11.842 2.813 22.673 1.00 92.00 119 GLN A CA 1
ATOM 929 C C . GLN A 1 119 ? -13.325 3.201 22.584 1.00 92.00 119 GLN A C 1
ATOM 931 O O . GLN A 1 119 ? -13.761 4.082 23.321 1.00 92.00 119 GLN A O 1
ATOM 936 N N . LEU A 1 120 ? -14.082 2.583 21.673 1.00 93.56 120 LEU A N 1
ATOM 937 C CA . LEU A 1 120 ? -15.517 2.790 21.494 1.00 93.56 120 LEU A CA 1
ATOM 938 C C . LEU A 1 120 ? -16.306 1.656 22.161 1.00 93.56 120 LEU A C 1
ATOM 940 O O . LEU A 1 120 ? -15.782 0.561 22.379 1.00 93.56 120 LEU A O 1
ATOM 944 N N . SER A 1 121 ? -17.587 1.890 22.448 1.00 95.06 121 SER A N 1
ATOM 945 C CA . SER A 1 121 ? -18.494 0.801 22.824 1.00 95.06 121 SER A CA 1
ATOM 946 C C . SER A 1 121 ? -18.704 -0.176 21.655 1.00 95.06 121 SER A C 1
ATOM 948 O O . SER A 1 121 ? -18.413 0.135 20.499 1.00 95.06 121 SER A O 1
ATOM 950 N N . ALA A 1 122 ? -19.221 -1.378 21.926 1.00 93.44 122 ALA A N 1
ATOM 951 C CA . ALA A 1 122 ? -19.406 -2.398 20.889 1.00 93.44 122 ALA A CA 1
ATOM 952 C C . ALA A 1 122 ? -20.339 -1.937 19.748 1.00 93.44 122 ALA A C 1
ATOM 954 O O . ALA A 1 122 ? -20.066 -2.219 18.577 1.00 93.44 122 ALA A O 1
ATOM 955 N N . ASP A 1 123 ? -21.403 -1.201 20.080 1.00 94.12 123 ASP A N 1
ATOM 956 C CA . ASP A 1 123 ? -22.362 -0.686 19.100 1.00 94.12 123 ASP A CA 1
ATOM 957 C C . ASP A 1 123 ? -21.757 0.439 18.253 1.00 94.12 123 ASP A C 1
ATOM 959 O O . ASP A 1 123 ? -21.875 0.421 17.024 1.00 94.12 123 ASP A O 1
ATOM 963 N N . GLU A 1 124 ? -21.021 1.358 18.881 1.00 93.94 124 GLU A N 1
ATOM 964 C CA . GLU A 1 124 ? -20.293 2.424 18.185 1.00 93.94 124 GLU A CA 1
ATOM 965 C C . GLU A 1 124 ? -19.190 1.856 17.290 1.00 93.94 124 GLU A C 1
ATOM 967 O O . GLU A 1 124 ? -19.082 2.238 16.130 1.00 93.94 124 GLU A O 1
ATOM 972 N N . ALA A 1 125 ? -18.413 0.880 17.765 1.00 93.69 125 ALA A N 1
ATOM 973 C CA . ALA A 1 125 ? -17.372 0.236 16.970 1.00 93.69 125 ALA A CA 1
ATOM 974 C C . ALA A 1 125 ? -17.953 -0.488 15.743 1.00 93.69 125 ALA A C 1
ATOM 976 O O . ALA A 1 125 ? -17.352 -0.483 14.665 1.00 93.69 125 ALA A O 1
ATOM 977 N N . LYS A 1 126 ? -19.133 -1.109 15.876 1.00 94.12 126 LYS A N 1
ATOM 978 C CA . LYS A 1 126 ? -19.830 -1.755 14.755 1.00 94.12 126 LYS A CA 1
ATOM 979 C C . LYS A 1 126 ? -20.300 -0.729 13.725 1.00 94.12 126 LYS A C 1
ATOM 981 O O . LYS A 1 126 ? -20.113 -0.950 12.526 1.00 94.12 126 LYS A O 1
ATOM 986 N N . GLN A 1 127 ? -20.878 0.381 14.179 1.00 94.75 127 GLN A N 1
ATOM 987 C CA . GLN A 1 127 ? -21.262 1.488 13.302 1.00 94.75 127 GLN A CA 1
ATOM 988 C C . GLN A 1 127 ? -20.039 2.102 12.617 1.00 94.75 127 GLN A C 1
ATOM 990 O O . GLN A 1 127 ? -20.060 2.312 11.406 1.00 94.75 127 GLN A O 1
ATOM 995 N N . GLU A 1 128 ? -18.942 2.288 13.344 1.00 94.38 128 GLU A N 1
ATOM 996 C CA . GLU A 1 128 ? -17.718 2.884 12.818 1.00 94.38 128 GLU A CA 1
ATOM 997 C C . GLU A 1 128 ? -17.052 1.995 11.764 1.00 94.38 128 GLU A C 1
ATOM 999 O O . GLU A 1 128 ? -16.627 2.481 10.716 1.00 94.38 128 GLU A O 1
ATOM 1004 N N . ARG A 1 129 ? -17.053 0.667 11.955 1.00 92.50 129 ARG A N 1
ATOM 1005 C CA . ARG A 1 129 ? -16.652 -0.283 10.902 1.00 92.50 129 ARG A CA 1
ATOM 1006 C C . ARG A 1 129 ? -17.530 -0.138 9.657 1.00 92.50 129 ARG A C 1
ATOM 1008 O O . ARG A 1 129 ? -17.001 -0.100 8.546 1.00 92.50 129 ARG A O 1
ATOM 1015 N N . ALA A 1 130 ? -18.850 -0.046 9.822 1.00 92.94 130 ALA A N 1
ATOM 1016 C CA . ALA A 1 130 ? -19.771 0.117 8.698 1.00 92.94 130 ALA A CA 1
ATOM 1017 C C . ALA A 1 130 ? -19.557 1.450 7.960 1.00 92.94 130 ALA A C 1
ATOM 1019 O O . ALA A 1 130 ? -19.598 1.478 6.731 1.00 92.94 130 ALA A O 1
ATOM 1020 N N . ASN A 1 131 ? -19.284 2.536 8.686 1.00 93.44 131 ASN A N 1
ATOM 1021 C CA . ASN A 1 131 ? -18.973 3.844 8.113 1.00 93.44 131 ASN A CA 1
ATOM 1022 C C . ASN A 1 131 ? -17.641 3.813 7.363 1.00 93.44 131 ASN A C 1
ATOM 1024 O O . ASN A 1 131 ? -17.580 4.210 6.203 1.00 93.44 131 ASN A O 1
ATOM 1028 N N . PHE A 1 132 ? -16.599 3.250 7.974 1.00 91.19 132 PHE A N 1
ATOM 1029 C CA . PHE A 1 132 ? -15.272 3.151 7.373 1.00 91.19 132 PHE A CA 1
ATOM 1030 C C . PHE A 1 132 ? -15.264 2.334 6.074 1.00 91.19 132 PHE A C 1
ATOM 1032 O O . PHE A 1 132 ? -14.526 2.659 5.147 1.00 91.19 132 PHE A O 1
ATOM 1039 N N . VAL A 1 133 ? -16.097 1.292 5.966 1.00 87.94 133 VAL A N 1
ATOM 1040 C CA . VAL A 1 133 ? -16.234 0.499 4.729 1.00 87.94 133 VAL A CA 1
ATOM 1041 C C . VAL A 1 133 ? -16.904 1.291 3.600 1.00 87.94 133 VAL A C 1
ATOM 1043 O O . VAL A 1 133 ? -16.561 1.072 2.439 1.00 87.94 133 VAL A O 1
ATOM 1046 N N . LYS A 1 134 ? -17.821 2.213 3.921 1.00 91.19 134 LYS A N 1
ATOM 1047 C CA . LYS A 1 134 ? -18.501 3.070 2.933 1.00 91.19 134 LYS A CA 1
ATOM 1048 C C . LYS A 1 134 ? -17.598 4.171 2.376 1.00 91.19 134 LYS A C 1
ATOM 1050 O O . LYS A 1 134 ? -17.855 4.650 1.277 1.00 91.19 134 LYS A O 1
ATOM 1055 N N . LEU A 1 135 ? -16.565 4.567 3.120 1.00 85.69 135 LEU A N 1
ATOM 1056 C CA . LEU A 1 135 ? -15.618 5.589 2.688 1.00 85.69 135 LEU A CA 1
ATOM 1057 C C . LEU A 1 135 ? -14.857 5.153 1.427 1.00 85.69 135 LEU A C 1
ATOM 1059 O O . LEU A 1 135 ? -14.405 4.005 1.287 1.00 85.69 135 LEU A O 1
ATOM 1063 N N . SER A 1 136 ? -14.620 6.112 0.535 1.00 81.62 136 SER A N 1
ATOM 1064 C CA . SER A 1 136 ? -13.692 5.939 -0.579 1.00 81.62 136 SER A CA 1
ATOM 1065 C C . SER A 1 136 ? -12.281 5.613 -0.073 1.00 81.62 136 SER A C 1
ATOM 1067 O O . SER A 1 136 ? -11.950 5.728 1.111 1.00 81.62 136 SER A O 1
ATOM 1069 N N . SER A 1 137 ? -11.402 5.163 -0.969 1.00 72.19 137 SER A N 1
ATOM 1070 C CA . SER A 1 137 ? -10.016 4.879 -0.576 1.00 72.19 137 SER A CA 1
ATOM 1071 C C . SER A 1 137 ? -9.295 6.122 -0.038 1.00 72.19 137 SER A C 1
ATOM 1073 O O . SER A 1 137 ? -8.446 5.987 0.841 1.00 72.19 137 SER A O 1
ATOM 1075 N N . GLU A 1 138 ? -9.596 7.309 -0.563 1.00 75.94 138 GLU A N 1
ATOM 1076 C CA . GLU A 1 138 ? -8.937 8.553 -0.162 1.00 75.94 138 GLU A CA 1
ATOM 1077 C C . GLU A 1 138 ? -9.445 9.040 1.196 1.00 75.94 138 GLU A C 1
ATOM 1079 O O . GLU A 1 138 ? -8.649 9.311 2.096 1.00 75.94 138 GLU A O 1
ATOM 1084 N N . GLU A 1 139 ? -10.762 9.029 1.396 1.00 83.25 139 GLU A N 1
ATOM 1085 C CA . GLU A 1 139 ? -11.374 9.371 2.682 1.00 83.25 139 GLU A CA 1
ATOM 1086 C C . GLU A 1 139 ? -10.917 8.418 3.786 1.00 83.25 139 GLU A C 1
ATOM 1088 O O . GLU A 1 139 ? -10.610 8.865 4.891 1.00 83.25 139 GLU A O 1
ATOM 1093 N N . ARG A 1 140 ? -10.767 7.117 3.486 1.00 86.44 140 ARG A N 1
ATOM 1094 C CA . ARG A 1 140 ? -10.163 6.165 4.430 1.00 86.44 140 ARG A CA 1
ATOM 1095 C C . ARG A 1 140 ? -8.753 6.582 4.816 1.00 86.44 140 ARG A C 1
ATOM 1097 O O . ARG A 1 140 ? -8.428 6.572 5.997 1.00 86.44 140 ARG A O 1
ATOM 1104 N N . GLN A 1 141 ? -7.908 6.970 3.862 1.00 81.94 141 GLN A N 1
ATOM 1105 C CA . GLN A 1 141 ? -6.544 7.408 4.174 1.00 81.94 141 GLN A CA 1
ATOM 1106 C C . GLN A 1 141 ? -6.522 8.683 5.018 1.00 81.94 141 GLN A C 1
ATOM 1108 O O . GLN A 1 141 ? -5.758 8.756 5.979 1.00 81.94 141 GLN A O 1
ATOM 1113 N N . GLN A 1 142 ? -7.355 9.669 4.690 1.00 86.31 142 GLN A N 1
ATOM 1114 C CA . GLN A 1 142 ? -7.468 10.903 5.468 1.00 86.31 142 GLN A CA 1
ATOM 1115 C C . GLN A 1 142 ? -7.966 10.624 6.888 1.00 86.31 142 GLN A C 1
ATOM 1117 O O . GLN A 1 142 ? -7.417 11.149 7.856 1.00 86.31 142 GLN A O 1
ATOM 1122 N N . TYR A 1 143 ? -8.958 9.749 7.024 1.00 92.88 143 TYR A N 1
ATOM 1123 C CA . TYR A 1 143 ? -9.472 9.313 8.313 1.00 92.88 143 TYR A CA 1
ATOM 1124 C C . TYR A 1 143 ? -8.385 8.617 9.148 1.00 92.88 143 TYR A C 1
ATOM 1126 O O . TYR A 1 143 ? -8.157 8.984 10.299 1.00 92.88 143 TYR A O 1
ATOM 1134 N N . ILE A 1 144 ? -7.618 7.701 8.545 1.00 91.81 144 ILE A N 1
ATOM 1135 C CA . ILE A 1 144 ? -6.461 7.080 9.203 1.00 91.81 144 ILE A CA 1
ATOM 1136 C C . ILE A 1 144 ? -5.418 8.124 9.634 1.00 91.81 144 ILE A C 1
ATOM 1138 O O . ILE A 1 144 ? -4.883 8.005 10.733 1.00 91.81 144 ILE A O 1
ATOM 1142 N N . ARG A 1 145 ? -5.127 9.155 8.826 1.00 89.81 145 ARG A N 1
ATOM 1143 C CA . ARG A 1 145 ? -4.194 10.233 9.221 1.00 89.81 145 ARG A CA 1
ATOM 1144 C C . ARG A 1 145 ? -4.680 10.977 10.464 1.00 89.81 145 ARG A C 1
ATOM 1146 O O . ARG A 1 145 ? -3.902 11.136 11.398 1.00 89.81 145 ARG A O 1
ATOM 1153 N N . LYS A 1 146 ? -5.969 11.322 10.525 1.00 93.94 146 LYS A N 1
ATOM 1154 C CA . LYS A 1 146 ? -6.575 11.946 11.714 1.00 93.94 146 LYS A CA 1
ATOM 1155 C C . LYS A 1 146 ? -6.445 11.058 12.953 1.00 93.94 146 LYS A C 1
ATOM 1157 O O . LYS A 1 146 ? -6.139 11.550 14.036 1.00 93.94 146 LYS A O 1
ATOM 1162 N N . LEU A 1 147 ? -6.622 9.742 12.807 1.00 94.38 147 LEU A N 1
ATOM 1163 C CA . LEU A 1 147 ? -6.397 8.807 13.913 1.00 94.38 147 LEU A CA 1
ATOM 1164 C C . LEU A 1 147 ? -4.921 8.743 14.335 1.00 94.38 147 LEU A C 1
ATOM 1166 O O . LEU A 1 147 ? -4.639 8.667 15.528 1.00 94.38 147 LEU A O 1
ATOM 1170 N N . LEU A 1 148 ? -3.976 8.798 13.392 1.00 90.19 148 LEU A N 1
ATOM 1171 C CA . LEU A 1 148 ? -2.542 8.833 13.706 1.00 90.19 148 LEU A CA 1
ATOM 1172 C C . LEU A 1 148 ? -2.142 10.101 14.463 1.00 90.19 148 LEU A C 1
ATOM 1174 O O . LEU A 1 148 ? -1.312 10.023 15.364 1.00 90.19 148 LEU A O 1
ATOM 1178 N N . GLU A 1 149 ? -2.731 11.245 14.122 1.00 92.25 149 GLU A N 1
ATOM 1179 C CA . GLU A 1 149 ? -2.536 12.502 14.850 1.00 92.25 149 GLU A CA 1
ATOM 1180 C C . GLU A 1 149 ? -3.124 12.410 16.264 1.00 92.25 149 GLU A C 1
ATOM 1182 O O . GLU A 1 149 ? -2.423 12.675 17.246 1.00 92.25 149 GLU A O 1
ATOM 1187 N N . LYS A 1 150 ? -4.373 11.932 16.375 1.00 94.94 150 LYS A N 1
ATOM 1188 C CA . LYS A 1 150 ? -5.078 11.740 17.652 1.00 94.94 150 LYS A CA 1
ATOM 1189 C C . LYS A 1 150 ? -4.324 10.815 18.609 1.00 94.94 150 LYS A C 1
ATOM 1191 O O . LYS A 1 150 ? -4.264 11.094 19.800 1.00 94.94 150 LYS A O 1
ATOM 1196 N N . TYR A 1 151 ? -3.751 9.729 18.094 1.00 94.38 151 TYR A N 1
ATOM 1197 C CA . TYR A 1 151 ? -3.043 8.719 18.885 1.00 94.38 151 TYR A CA 1
ATOM 1198 C C . TYR A 1 151 ? -1.519 8.810 18.762 1.00 94.38 151 TYR A C 1
ATOM 1200 O O . TYR A 1 151 ? -0.822 7.825 19.006 1.00 94.38 151 TYR A O 1
ATOM 1208 N N . SER A 1 152 ? -0.986 9.981 18.402 1.00 89.12 152 SER A N 1
ATOM 1209 C CA . SER A 1 152 ? 0.453 10.211 18.199 1.00 89.12 152 SER A CA 1
ATOM 1210 C C . SER A 1 152 ? 1.313 9.766 19.393 1.00 89.12 152 SER A C 1
ATOM 1212 O O . SER A 1 152 ? 2.344 9.116 19.201 1.00 89.12 152 SER A O 1
ATOM 1214 N N . ALA A 1 153 ? 0.852 10.024 20.621 1.00 92.00 153 ALA A N 1
ATOM 1215 C CA . ALA A 1 153 ? 1.517 9.610 21.859 1.00 92.00 153 ALA A CA 1
ATOM 1216 C C . ALA A 1 153 ? 1.497 8.085 22.098 1.00 92.00 153 ALA A C 1
ATOM 1218 O O . ALA A 1 153 ? 2.426 7.536 22.691 1.00 92.00 153 ALA A O 1
ATOM 1219 N N . ASP A 1 154 ? 0.476 7.380 21.602 1.00 91.31 154 ASP A N 1
ATOM 1220 C CA . ASP A 1 154 ? 0.313 5.931 21.772 1.00 91.31 154 ASP A CA 1
ATOM 1221 C C . ASP A 1 154 ? 0.868 5.116 20.591 1.00 91.31 154 ASP A C 1
ATOM 1223 O O . ASP A 1 154 ? 0.892 3.884 20.645 1.00 91.31 154 ASP A O 1
ATOM 1227 N N . LEU A 1 155 ? 1.394 5.765 19.542 1.00 86.94 155 LEU A N 1
ATOM 1228 C CA . LEU A 1 155 ? 1.986 5.083 18.383 1.00 86.94 155 LEU A CA 1
ATOM 1229 C C . LEU A 1 155 ? 3.043 4.025 18.740 1.00 86.94 155 LEU A C 1
ATOM 1231 O O . LEU A 1 155 ? 3.043 2.978 18.083 1.00 86.94 155 LEU A O 1
ATOM 1235 N N . PRO A 1 156 ? 3.936 4.216 19.736 1.00 87.75 156 PRO A N 1
ATOM 1236 C CA . PRO A 1 156 ? 4.869 3.166 20.142 1.00 87.75 156 PRO A CA 1
ATOM 1237 C C . PRO A 1 156 ? 4.155 1.891 20.614 1.00 87.75 156 PRO A C 1
ATOM 1239 O O . PRO A 1 156 ? 4.550 0.792 20.221 1.00 87.75 156 PRO A O 1
ATOM 1242 N N . LYS A 1 157 ? 3.064 2.033 21.378 1.00 88.06 157 LYS A N 1
ATOM 1243 C CA . LYS A 1 157 ? 2.250 0.911 21.871 1.00 88.06 157 LYS A CA 1
ATOM 1244 C C . LYS A 1 157 ? 1.491 0.243 20.726 1.00 88.06 157 LYS A C 1
ATOM 1246 O O . LYS A 1 157 ? 1.588 -0.965 20.548 1.00 88.06 157 LYS A O 1
ATOM 1251 N N . ILE A 1 158 ? 0.847 1.038 19.869 1.00 85.88 158 ILE A N 1
ATOM 1252 C CA . ILE A 1 158 ? 0.080 0.552 18.708 1.00 85.88 158 ILE A CA 1
ATOM 1253 C C . ILE A 1 158 ? 0.977 -0.232 17.737 1.00 85.88 158 ILE A C 1
ATOM 1255 O O . ILE A 1 158 ? 0.562 -1.232 17.150 1.00 85.88 158 ILE A O 1
ATOM 1259 N N . ARG A 1 159 ? 2.237 0.189 17.564 1.00 82.56 159 ARG A N 1
ATOM 1260 C CA . ARG A 1 159 ? 3.223 -0.544 16.753 1.00 82.56 159 ARG A CA 1
ATOM 1261 C C . ARG A 1 159 ? 3.607 -1.883 17.389 1.00 82.56 159 ARG A C 1
ATOM 1263 O O . ARG A 1 159 ? 3.753 -2.863 16.652 1.00 82.56 159 ARG A O 1
ATOM 1270 N N . ALA A 1 160 ? 3.755 -1.916 18.715 1.00 79.38 160 ALA A N 1
ATOM 1271 C CA . ALA A 1 160 ? 4.151 -3.089 19.491 1.00 79.38 160 ALA A CA 1
ATOM 1272 C C . ALA A 1 160 ? 3.037 -4.141 19.629 1.00 79.38 160 ALA A C 1
ATOM 1274 O O . ALA A 1 160 ? 3.336 -5.330 19.544 1.00 79.38 160 ALA A O 1
ATOM 1275 N N . ASP A 1 161 ? 1.768 -3.730 19.719 1.00 67.56 161 ASP A N 1
ATOM 1276 C CA . ASP A 1 161 ? 0.600 -4.622 19.854 1.00 67.56 161 ASP A CA 1
ATOM 1277 C C . ASP A 1 161 ? 0.406 -5.596 18.677 1.00 67.56 161 ASP A C 1
ATOM 1279 O O . ASP A 1 161 ? -0.352 -6.556 18.770 1.00 67.56 161 ASP A O 1
ATOM 1283 N N . GLY A 1 162 ? 1.109 -5.382 17.560 1.00 53.72 162 GLY A N 1
ATOM 1284 C CA . GLY A 1 162 ? 1.138 -6.314 16.430 1.00 53.72 162 GLY A CA 1
ATOM 1285 C C . GLY A 1 162 ? 2.413 -7.150 16.302 1.00 53.72 162 GLY A C 1
ATOM 1286 O O . GLY A 1 162 ? 2.547 -7.848 15.304 1.00 53.72 162 GLY A O 1
ATOM 1287 N N . LYS A 1 163 ? 3.375 -7.053 17.234 1.00 50.16 163 LYS A N 1
ATOM 1288 C CA . LYS A 1 163 ? 4.601 -7.881 17.225 1.00 50.16 163 LYS A CA 1
ATOM 1289 C C . LYS A 1 163 ? 4.430 -9.237 17.920 1.00 50.16 163 LYS A C 1
ATOM 1291 O O . LYS A 1 163 ? 5.338 -10.061 17.859 1.00 50.16 163 LYS A O 1
ATOM 1296 N N . SER A 1 164 ? 3.292 -9.500 18.552 1.00 44.19 164 SER A N 1
ATOM 1297 C CA . SER A 1 164 ? 3.022 -10.722 19.311 1.00 44.19 164 SER A CA 1
ATOM 1298 C C . SER A 1 164 ? 2.172 -11.721 18.516 1.00 44.19 164 SER A C 1
ATOM 1300 O O . SER A 1 164 ? 1.036 -11.980 18.899 1.00 44.19 164 SER A O 1
ATOM 1302 N N . LYS A 1 165 ? 2.697 -12.274 17.405 1.00 44.47 165 LYS A N 1
ATOM 1303 C CA . LYS A 1 165 ? 2.255 -13.591 16.866 1.00 44.47 165 LYS A CA 1
ATOM 1304 C C . LYS A 1 165 ? 3.044 -14.192 15.686 1.00 44.47 165 LYS A C 1
ATOM 1306 O O . LYS A 1 165 ? 2.581 -15.176 15.137 1.00 44.47 165 LYS A O 1
ATOM 1311 N N . ASP A 1 166 ? 4.234 -13.685 15.352 1.00 41.56 166 ASP A N 1
ATOM 1312 C CA . ASP A 1 166 ? 5.140 -14.332 14.375 1.00 41.56 166 ASP A CA 1
ATOM 1313 C C . ASP A 1 166 ? 6.534 -14.591 14.986 1.00 41.56 166 ASP A C 1
ATOM 1315 O O . ASP A 1 166 ? 7.564 -14.401 14.337 1.00 41.56 166 ASP A O 1
ATOM 1319 N N . LYS A 1 167 ? 6.590 -14.960 16.270 1.00 44.94 167 LYS A N 1
ATOM 1320 C CA . LYS A 1 16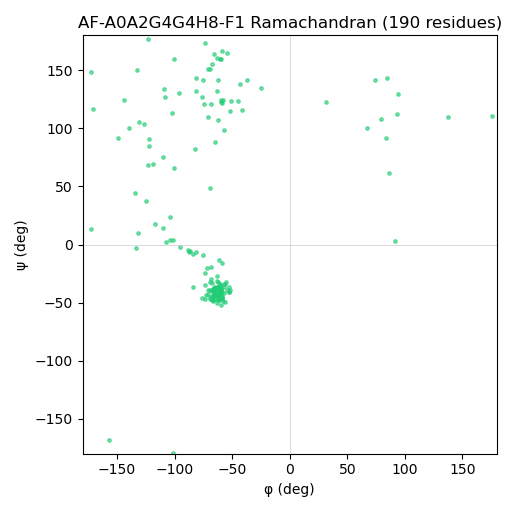7 ? 7.737 -15.709 16.788 1.00 44.94 167 LYS A CA 1
ATOM 1321 C C . LYS A 1 167 ? 7.348 -17.182 16.749 1.00 44.94 167 LYS A C 1
ATOM 1323 O O . LYS A 1 167 ? 6.261 -17.529 17.193 1.00 44.94 167 LYS A O 1
ATOM 1328 N N . ASP A 1 168 ? 8.250 -17.976 16.185 1.00 42.88 168 ASP A N 1
ATOM 1329 C CA . ASP A 1 168 ? 8.263 -19.441 16.196 1.00 42.88 168 ASP A CA 1
ATOM 1330 C C . ASP A 1 168 ? 7.453 -20.129 15.080 1.00 42.88 168 ASP A C 1
ATOM 1332 O O . ASP A 1 168 ? 6.548 -20.925 15.305 1.00 42.88 168 ASP A O 1
ATOM 1336 N N . ALA A 1 169 ? 7.854 -19.871 13.834 1.00 42.22 169 ALA A N 1
ATOM 1337 C CA . ALA A 1 169 ? 7.769 -20.863 12.758 1.00 42.22 169 ALA A CA 1
ATOM 1338 C C . ALA A 1 169 ? 9.082 -20.877 11.957 1.00 42.22 169 ALA A C 1
ATOM 1340 O O . ALA A 1 169 ? 9.084 -20.860 10.731 1.00 42.22 169 ALA A O 1
ATOM 1341 N N . ASP A 1 170 ? 10.206 -20.853 12.675 1.00 44.94 170 ASP A N 1
ATOM 1342 C CA . ASP A 1 170 ? 11.505 -21.280 12.156 1.00 44.94 170 ASP A CA 1
ATOM 1343 C C . ASP A 1 170 ? 11.974 -22.449 13.026 1.00 44.94 170 ASP A C 1
ATOM 1345 O O . ASP A 1 170 ? 12.829 -22.341 13.901 1.00 44.94 170 ASP A O 1
ATOM 1349 N N . GLY A 1 171 ? 11.257 -23.563 12.876 1.00 36.22 171 GLY A N 1
ATOM 1350 C CA . GLY A 1 171 ? 11.625 -24.843 13.455 1.00 36.22 171 GLY A CA 1
ATOM 1351 C C . GLY A 1 171 ? 12.648 -25.506 12.551 1.00 36.22 171 GLY A C 1
ATOM 1352 O O . GLY A 1 171 ? 12.292 -26.352 11.734 1.00 36.22 171 GLY A O 1
ATOM 1353 N N . ASN A 1 172 ? 13.902 -25.094 12.718 1.00 38.84 172 ASN A N 1
ATOM 1354 C CA . ASN A 1 172 ? 15.079 -25.884 12.394 1.00 38.84 172 ASN A CA 1
ATOM 1355 C C . ASN A 1 172 ? 14.843 -27.343 12.832 1.00 38.84 172 ASN A C 1
ATOM 1357 O O . ASN A 1 172 ? 14.649 -27.609 14.019 1.00 38.84 172 ASN A O 1
ATOM 1361 N N . LYS A 1 173 ? 14.805 -28.279 11.881 1.00 40.28 173 LYS A N 1
ATOM 1362 C CA . LYS A 1 173 ? 14.723 -29.716 12.162 1.00 40.28 173 LYS A CA 1
ATOM 1363 C C . LYS A 1 173 ? 15.910 -30.408 11.505 1.00 40.28 173 LYS A C 1
ATOM 1365 O O . LYS A 1 173 ? 15.761 -31.162 10.550 1.00 40.28 173 LYS A O 1
ATOM 1370 N N . GLU A 1 174 ? 17.088 -30.116 12.041 1.00 32.62 174 GLU A N 1
ATOM 1371 C CA . GLU A 1 174 ? 18.275 -30.957 11.921 1.00 32.62 174 GLU A CA 1
ATOM 1372 C C . GLU A 1 174 ? 18.574 -31.600 13.285 1.00 32.62 174 GLU A C 1
ATOM 1374 O O . GLU A 1 174 ? 18.530 -30.931 14.316 1.00 32.62 174 GLU A O 1
ATOM 1379 N N . GLY A 1 175 ? 18.855 -32.908 13.258 1.00 31.06 175 GLY A N 1
ATOM 1380 C CA . GLY A 1 175 ? 19.104 -33.786 14.411 1.00 31.06 175 GLY A CA 1
ATOM 1381 C C . GLY A 1 175 ? 17.829 -34.513 14.866 1.00 31.06 175 GLY A C 1
ATOM 1382 O O . GLY A 1 175 ? 16.791 -33.899 15.049 1.00 31.06 175 GLY A O 1
ATOM 1383 N N . GLU A 1 176 ? 17.762 -35.825 15.070 1.00 33.28 176 GLU A N 1
ATOM 1384 C CA . GLU A 1 176 ? 18.810 -36.791 15.367 1.00 33.28 176 GLU A CA 1
ATOM 1385 C C . GLU A 1 176 ? 18.155 -38.185 15.259 1.00 33.28 176 GLU A C 1
ATOM 1387 O O . GLU A 1 176 ? 17.210 -38.489 15.986 1.00 33.28 176 GLU A O 1
ATOM 1392 N N . SER A 1 177 ? 18.587 -39.029 14.318 1.00 36.09 177 SER A N 1
ATOM 1393 C CA . SER A 1 177 ? 18.167 -40.435 14.243 1.00 36.09 177 SER A CA 1
ATOM 1394 C C . SER A 1 177 ? 19.342 -41.341 14.613 1.00 36.09 177 SER A C 1
ATOM 1396 O O . SER A 1 177 ? 19.967 -41.960 13.755 1.00 36.09 177 SER A O 1
ATOM 1398 N N . GLY A 1 178 ? 19.653 -41.412 15.906 1.00 30.97 178 GLY A N 1
ATOM 1399 C CA . GLY A 1 178 ? 20.255 -42.591 16.533 1.00 30.97 178 GLY A CA 1
ATOM 1400 C C . GLY A 1 178 ? 19.164 -43.214 17.404 1.00 30.97 178 GLY A C 1
ATOM 1401 O O . GLY A 1 178 ? 18.512 -42.514 18.161 1.00 30.97 178 GLY A O 1
ATOM 1402 N N . GLY A 1 179 ? 18.800 -44.485 17.335 1.00 30.84 179 GLY A N 1
ATOM 1403 C CA . GLY A 1 179 ? 19.547 -45.674 16.977 1.00 30.84 179 GLY A CA 1
ATOM 1404 C C . GLY A 1 179 ? 19.128 -46.730 18.000 1.00 30.84 179 GLY A C 1
ATOM 1405 O O . GLY A 1 179 ? 19.475 -46.626 19.175 1.00 30.84 179 GLY A O 1
ATOM 1406 N N . HIS A 1 180 ? 18.369 -47.746 17.584 1.00 35.38 180 HIS A N 1
ATOM 1407 C CA . HIS A 1 180 ? 18.223 -48.969 18.372 1.00 35.38 180 HIS A CA 1
ATOM 1408 C C . HIS A 1 180 ? 18.240 -50.214 17.477 1.00 35.38 180 HIS A C 1
ATOM 1410 O O . HIS A 1 180 ? 17.248 -50.595 16.874 1.00 35.38 180 HIS A O 1
ATOM 1416 N N . ARG A 1 181 ? 19.435 -50.819 17.474 1.00 40.28 181 ARG A N 1
ATOM 1417 C CA . ARG A 1 181 ? 19.747 -52.259 17.514 1.00 40.28 181 ARG A CA 1
ATOM 1418 C C . ARG A 1 181 ? 19.378 -53.143 16.309 1.00 40.28 181 ARG A C 1
ATOM 1420 O O . ARG A 1 181 ? 18.277 -53.652 16.189 1.00 40.28 181 ARG A O 1
ATOM 1427 N N . ARG A 1 182 ? 20.434 -53.388 15.519 1.00 35.78 182 ARG A N 1
ATOM 1428 C CA . ARG A 1 182 ? 20.985 -54.682 15.050 1.00 35.78 182 ARG A CA 1
ATOM 1429 C C . ARG A 1 182 ? 20.015 -55.858 14.839 1.00 35.78 182 ARG A C 1
ATOM 1431 O O . ARG A 1 182 ? 19.424 -56.372 15.781 1.00 35.78 182 ARG A O 1
ATOM 1438 N N . ALA A 1 183 ? 20.048 -56.353 13.600 1.00 41.50 183 ALA A N 1
ATOM 1439 C CA . ALA A 1 183 ? 19.601 -57.671 13.157 1.00 41.50 183 ALA A CA 1
ATOM 1440 C C . ALA A 1 183 ? 20.255 -58.833 13.935 1.00 41.50 183 ALA A C 1
ATOM 1442 O O . ALA A 1 183 ? 21.327 -58.667 14.527 1.00 41.50 183 ALA A O 1
ATOM 1443 N N . PRO A 1 184 ? 19.669 -60.035 13.815 1.00 45.38 184 PRO A N 1
ATOM 1444 C CA . PRO A 1 184 ? 20.420 -61.078 13.125 1.00 45.38 184 PRO A CA 1
ATOM 1445 C C . PRO A 1 184 ? 19.616 -61.854 12.065 1.00 45.38 184 PRO A C 1
ATOM 1447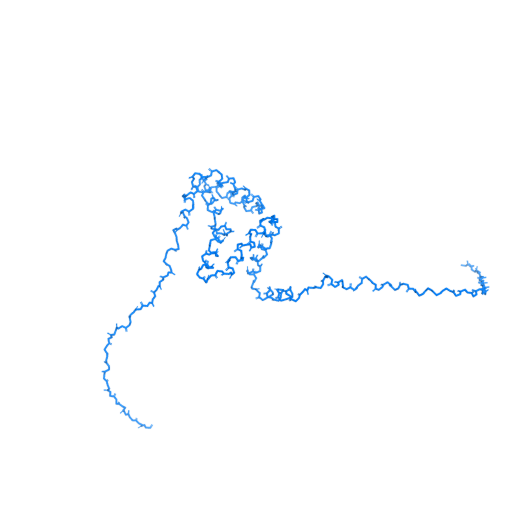 O O . PRO A 1 184 ? 18.405 -62.024 12.133 1.00 45.38 184 PRO A O 1
ATOM 1450 N N . THR A 1 185 ? 20.395 -62.296 11.085 1.00 42.22 185 THR A N 1
ATOM 1451 C CA . THR A 1 185 ? 20.226 -63.310 10.033 1.00 42.22 185 THR A CA 1
ATOM 1452 C C . THR A 1 185 ? 19.462 -64.589 10.401 1.00 42.22 185 THR A C 1
ATOM 1454 O O . THR A 1 185 ? 19.741 -65.156 11.453 1.00 42.22 185 THR A O 1
ATOM 1457 N N . ALA A 1 186 ? 18.643 -65.095 9.466 1.00 41.44 186 ALA A N 1
ATOM 1458 C CA . ALA A 1 186 ? 18.499 -66.509 9.045 1.00 41.44 186 ALA A CA 1
ATOM 1459 C C . ALA A 1 186 ? 17.348 -66.580 8.008 1.00 41.44 186 ALA A C 1
ATOM 1461 O O . ALA A 1 186 ? 16.250 -66.115 8.282 1.00 41.44 186 ALA A O 1
ATOM 1462 N N . GLU A 1 187 ? 17.624 -66.844 6.729 1.00 37.97 187 GLU A N 1
ATOM 1463 C CA . GLU A 1 187 ? 17.650 -68.183 6.106 1.00 37.97 187 GLU A CA 1
ATOM 1464 C C . GLU A 1 187 ? 16.286 -68.530 5.464 1.00 37.97 187 GLU A C 1
ATOM 1466 O O . GLU A 1 187 ? 15.270 -68.665 6.137 1.00 37.97 187 GLU A O 1
ATOM 1471 N N . ALA A 1 188 ? 16.267 -68.613 4.128 1.00 50.28 188 ALA A N 1
ATOM 1472 C CA . ALA A 1 188 ? 15.153 -69.158 3.346 1.00 50.28 188 ALA A CA 1
ATOM 1473 C C . ALA A 1 188 ? 15.073 -70.682 3.537 1.00 50.28 188 ALA A C 1
ATOM 1475 O O . ALA A 1 188 ? 16.116 -71.301 3.743 1.00 50.28 188 ALA A O 1
ATOM 1476 N N . PRO A 1 189 ? 13.884 -71.309 3.440 1.00 52.16 189 PRO A N 1
ATOM 1477 C CA . PRO A 1 189 ? 13.635 -72.240 2.315 1.00 52.16 189 PRO A CA 1
ATOM 1478 C C . PRO A 1 189 ? 12.116 -72.422 2.003 1.00 52.16 189 PRO A C 1
ATOM 1480 O O . PRO A 1 189 ? 11.285 -71.731 2.587 1.00 52.16 189 PRO A O 1
ATOM 1483 N N . PRO A 1 190 ? 11.694 -73.404 1.179 1.00 51.28 190 PRO A N 1
ATOM 1484 C CA . PRO A 1 190 ? 12.053 -73.633 -0.214 1.00 51.28 190 PRO A CA 1
ATOM 1485 C C . PRO A 1 190 ? 10.812 -73.675 -1.137 1.00 51.28 190 PRO A C 1
ATOM 1487 O O . PRO A 1 190 ? 9.660 -73.621 -0.715 1.00 51.28 190 PRO A O 1
ATOM 1490 N N . VAL A 1 191 ? 11.124 -73.812 -2.423 1.00 47.78 191 VAL A N 1
ATOM 1491 C CA . VAL A 1 191 ? 10.275 -74.143 -3.573 1.00 47.78 191 VAL A CA 1
ATOM 1492 C C . VAL A 1 191 ? 9.272 -75.276 -3.300 1.00 47.78 191 VAL A C 1
ATOM 1494 O O . VAL A 1 191 ? 9.648 -76.320 -2.763 1.00 47.78 191 VAL A O 1
ATOM 1497 N N . GLN A 1 192 ? 8.046 -75.093 -3.796 1.00 42.94 192 GLN A N 1
ATOM 1498 C CA . GLN A 1 192 ? 7.283 -76.122 -4.513 1.00 42.94 192 GLN A CA 1
ATOM 1499 C C . GLN A 1 192 ? 6.789 -75.528 -5.830 1.00 42.94 192 GLN A C 1
ATOM 1501 O O . GLN A 1 192 ? 6.413 -74.333 -5.814 1.00 42.94 192 GLN A O 1
#

Solvent-accessible surface area (backbone atoms only — not comparable to full-atom values): 12463 Å² total; per-residue (Å²): 137,86,85,90,76,89,82,85,79,87,79,82,84,80,93,73,95,73,93,70,78,77,81,71,92,71,80,87,74,67,78,56,78,89,72,58,77,49,73,67,52,51,52,48,52,54,56,55,71,74,49,56,71,71,58,49,54,52,48,51,57,49,50,60,50,56,72,72,43,52,76,68,55,47,51,55,49,50,55,53,49,54,50,43,69,75,36,54,76,70,56,24,54,50,48,54,48,52,51,37,41,63,74,38,92,74,3,61,59,50,36,51,49,55,54,52,39,70,76,42,56,74,68,55,30,51,51,49,52,57,52,56,68,71,42,53,78,64,57,42,51,52,52,40,50,54,47,49,63,76,39,52,90,47,44,70,56,52,6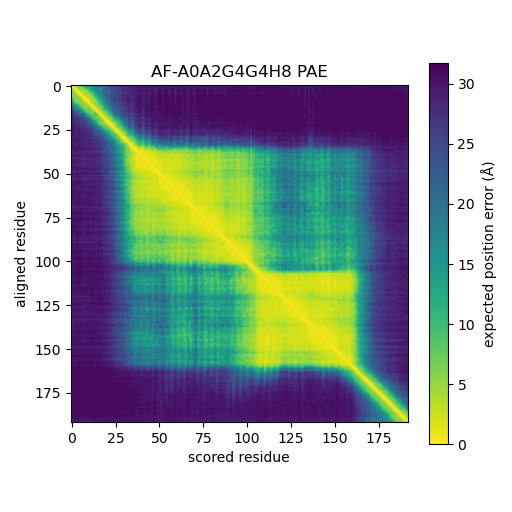1,50,75,71,65,81,78,83,77,86,88,80,77,83,84,79,84,80,94,80,85,84,82,82,86,84,90,83,83,88,85,81,87,130